Protein AF-0000000083308468 (afdb_homodimer)

pLDDT: mean 94.16, std 6.94, range [50.82, 98.87]

Nearest PDB structures (foldseek):
  2wcu-assembly1_B  TM=9.637E-01  e=8.891E-21  Mus musculus
  4a34-assembly1_B  TM=9.609E-01  e=8.484E-18  Streptococcus pneumoniae TIGR4
  2wcv-assembly1_C-2  TM=9.361E-01  e=3.873E-18  Escherichia coli
  2ob5-assembly1_A-2  TM=9.304E-01  e=8.917E-17  Agrobacterium fabrum str. C58
  3e7n-assembly1_B  TM=7.612E-01  e=3.419E-10  Salmonella enterica subsp. enterica serovar Typhimurium

Structure (mmCIF, N/CA/C/O backbone):
data_AF-0000000083308468-model_v1
#
loop_
_entity.id
_entity.type
_entity.pdbx_description
1 polymer 'L-fucose mutarotase'
#
loop_
_atom_site.group_PDB
_atom_site.id
_atom_site.type_symbol
_atom_site.label_atom_id
_atom_site.label_alt_id
_atom_site.label_comp_id
_atom_site.label_asym_id
_atom_site.label_entity_id
_atom_site.label_seq_id
_atom_site.pdbx_PDB_ins_code
_atom_site.Cartn_x
_atom_site.Cartn_y
_atom_site.Cartn_z
_atom_site.occupancy
_atom_site.B_iso_or_equiv
_atom_site.auth_seq_id
_atom_site.auth_comp_id
_atom_site.auth_asym_id
_atom_site.auth_atom_id
_atom_site.pdbx_PDB_model_num
ATOM 1 N N . MET A 1 1 ? -13.133 -0.786 -2.805 1 66.77 1 MET A N 1
ATOM 2 C CA . MET A 1 1 ? -11.684 -0.875 -2.65 1 66.77 1 MET A CA 1
ATOM 3 C C . MET A 1 1 ? -11.302 -2.062 -1.772 1 66.77 1 MET A C 1
ATOM 5 O O . MET A 1 1 ? -12.032 -2.412 -0.843 1 66.77 1 MET A O 1
ATOM 9 N N . GLY A 1 2 ? -10.181 -2.873 -2.268 1 78.41 2 GLY A N 1
ATOM 10 C CA . GLY A 1 2 ? -9.864 -4.066 -1.5 1 78.41 2 GLY A CA 1
ATOM 11 C C . GLY A 1 2 ? -9.039 -3.776 -0.26 1 78.41 2 GLY A C 1
ATOM 12 O O . GLY A 1 2 ? -8.343 -2.761 -0.195 1 78.41 2 GLY A O 1
ATOM 13 N N . LEU A 1 3 ? -9.265 -4.481 0.793 1 92.16 3 LEU A N 1
ATOM 14 C CA . LEU A 1 3 ? -8.561 -4.37 2.066 1 92.16 3 LEU A CA 1
ATOM 15 C C . LEU A 1 3 ? -7.313 -5.247 2.076 1 92.16 3 LEU A C 1
ATOM 17 O O . LEU A 1 3 ? -7.304 -6.327 1.481 1 92.16 3 LEU A O 1
ATOM 21 N N . LEU A 1 4 ? -6.258 -4.665 2.574 1 97.03 4 LEU A N 1
ATOM 22 C CA . LEU A 1 4 ? -5.012 -5.401 2.762 1 97.03 4 LEU A CA 1
ATOM 23 C C . LEU A 1 4 ? -4.692 -5.558 4.245 1 97.03 4 LEU A C 1
ATOM 25 O O . LEU A 1 4 ? -5.052 -4.702 5.056 1 97.03 4 LEU A O 1
ATOM 29 N N . ARG A 1 5 ? -3.999 -6.63 4.542 1 96.17 5 ARG A N 1
ATOM 30 C CA . ARG A 1 5 ? -3.517 -6.844 5.903 1 96.17 5 ARG A CA 1
ATOM 31 C C . ARG A 1 5 ? -2.514 -5.768 6.304 1 96.17 5 ARG A C 1
ATOM 33 O O . ARG A 1 5 ? -1.583 -5.469 5.553 1 96.17 5 ARG A O 1
ATOM 40 N N . GLY A 1 6 ? -2.804 -5.216 7.489 1 95.47 6 GLY A N 1
ATOM 41 C CA . GLY A 1 6 ? -1.826 -4.297 8.05 1 95.47 6 GLY A CA 1
ATOM 42 C C . GLY A 1 6 ? -1.953 -2.886 7.505 1 95.47 6 GLY A C 1
ATOM 43 O O . GLY A 1 6 ? -1.205 -1.991 7.906 1 95.47 6 GLY A O 1
ATOM 44 N N . ILE A 1 7 ? -2.838 -2.658 6.571 1 96.84 7 ILE A N 1
ATOM 45 C CA . ILE A 1 7 ? -3.052 -1.336 5.992 1 96.84 7 ILE A CA 1
ATOM 46 C C . ILE A 1 7 ? -4.341 -0.733 6.546 1 96.84 7 ILE A C 1
ATOM 48 O O . ILE A 1 7 ? -5.411 -1.338 6.446 1 96.84 7 ILE A O 1
ATOM 52 N N . PRO A 1 8 ? -4.182 0.448 7.138 1 96.78 8 PRO A N 1
ATOM 53 C CA . PRO A 1 8 ? -5.413 1.072 7.628 1 96.78 8 PRO A CA 1
ATOM 54 C C . PRO A 1 8 ? -6.473 1.22 6.539 1 96.78 8 PRO A C 1
ATOM 56 O O . PRO A 1 8 ? -6.151 1.578 5.403 1 96.78 8 PRO A O 1
ATOM 59 N N . LYS A 1 9 ? -7.737 1.061 6.878 1 95.32 9 LYS A N 1
ATOM 60 C CA . LYS A 1 9 ? -8.846 0.994 5.931 1 95.32 9 LYS A CA 1
ATOM 61 C C . LYS A 1 9 ? -9.079 2.344 5.26 1 95.32 9 LYS A C 1
ATOM 63 O O . LYS A 1 9 ? -9.62 2.409 4.154 1 95.32 9 LYS A O 1
ATOM 68 N N . ILE A 1 10 ? -8.659 3.35 5.848 1 97.05 10 ILE A N 1
ATOM 69 C CA . ILE A 1 10 ? -8.965 4.672 5.312 1 97.05 10 ILE A CA 1
ATOM 70 C C . ILE A 1 10 ? -7.94 5.047 4.244 1 97.05 10 ILE A C 1
ATOM 72 O O . ILE A 1 10 ? -8.101 6.05 3.546 1 97.05 10 ILE A O 1
ATOM 76 N N . ILE A 1 11 ? -6.823 4.291 4.169 1 97.85 11 ILE A N 1
ATOM 77 C CA . ILE A 1 11 ? -5.809 4.549 3.152 1 97.85 11 ILE A CA 1
ATOM 78 C C . ILE A 1 11 ? -6.269 3.983 1.811 1 97.85 11 ILE A C 1
ATOM 80 O O . ILE A 1 11 ? -6.315 2.765 1.627 1 97.85 11 ILE A O 1
ATOM 84 N N . SER A 1 12 ? -6.573 4.822 0.867 1 97.67 12 SER A N 1
ATOM 85 C CA . SER A 1 12 ? -6.995 4.401 -0.465 1 97.67 12 SER A CA 1
ATOM 86 C C . SER A 1 12 ? -5.831 3.81 -1.253 1 97.67 12 SER A C 1
ATOM 88 O O . SER A 1 12 ? -4.667 4.043 -0.921 1 97.67 12 SER A O 1
ATOM 90 N N . PRO A 1 13 ? -6.148 3.09 -2.355 1 97.77 13 PRO A N 1
ATOM 91 C CA . PRO A 1 13 ? -5.071 2.591 -3.214 1 97.77 13 PRO A CA 1
ATOM 92 C C . PRO A 1 13 ? -4.179 3.709 -3.75 1 97.77 13 PRO A C 1
ATOM 94 O O . PRO A 1 13 ? -2.957 3.554 -3.807 1 97.77 13 PRO A O 1
ATOM 97 N N . ASP A 1 14 ? -4.744 4.854 -4.114 1 97.84 14 ASP A N 1
ATOM 98 C CA . ASP A 1 14 ? -3.975 5.977 -4.641 1 97.84 14 ASP A CA 1
ATOM 99 C C . ASP A 1 14 ? -3.039 6.548 -3.579 1 97.84 14 ASP A C 1
ATOM 101 O O . ASP A 1 14 ? -1.878 6.85 -3.864 1 97.84 14 ASP A O 1
ATOM 105 N N . LEU A 1 15 ? -3.576 6.706 -2.399 1 98.25 15 LEU A N 1
ATOM 106 C CA . LEU A 1 15 ? -2.726 7.214 -1.328 1 98.25 15 LEU A CA 1
ATOM 107 C C . LEU A 1 15 ? -1.616 6.222 -0.997 1 98.25 15 LEU A C 1
ATOM 109 O O . LEU A 1 15 ? -0.476 6.619 -0.746 1 98.25 15 LEU A O 1
ATOM 113 N N . LEU A 1 16 ? -1.986 5.011 -0.947 1 98.12 16 LEU A N 1
ATOM 114 C CA . LEU A 1 16 ? -0.994 3.974 -0.687 1 98.12 16 LEU A CA 1
ATOM 115 C C . LEU A 1 16 ? 0.113 4.005 -1.735 1 98.12 16 LEU A C 1
ATOM 117 O O . LEU A 1 16 ? 1.294 3.891 -1.401 1 98.12 16 LEU A O 1
ATOM 121 N N . HIS A 1 17 ? -0.245 4.135 -2.988 1 98.15 17 HIS A N 1
ATOM 122 C CA . HIS A 1 17 ? 0.717 4.256 -4.077 1 98.15 17 HIS A CA 1
ATOM 123 C C . HIS A 1 17 ? 1.632 5.459 -3.873 1 98.15 17 HIS A C 1
ATOM 125 O O . HIS A 1 17 ? 2.848 5.356 -4.051 1 98.15 17 HIS A O 1
ATOM 131 N N . VAL A 1 18 ? 1.037 6.568 -3.514 1 98 18 VAL A N 1
ATOM 132 C CA . VAL A 1 18 ? 1.778 7.8 -3.265 1 98 18 VAL A CA 1
ATOM 133 C C . VAL A 1 18 ? 2.789 7.577 -2.142 1 98 18 VAL A C 1
ATOM 135 O O . VAL A 1 18 ? 3.98 7.852 -2.307 1 98 18 VAL A O 1
ATOM 138 N N . LEU A 1 19 ? 2.336 7.048 -1.039 1 98.26 19 LEU A N 1
ATOM 139 C CA . LEU A 1 19 ? 3.204 6.836 0.114 1 98.26 19 LEU A CA 1
ATOM 140 C C . LEU A 1 19 ? 4.374 5.926 -0.246 1 98.26 19 LEU A C 1
ATOM 142 O O . LEU A 1 19 ? 5.507 6.171 0.173 1 98.26 19 LEU A O 1
ATOM 146 N N . ALA A 1 20 ? 4.114 4.9 -1.008 1 97.79 20 ALA A N 1
ATOM 147 C CA . ALA A 1 20 ? 5.137 3.925 -1.376 1 97.79 20 ALA A CA 1
ATOM 148 C C . ALA A 1 20 ? 6.1 4.504 -2.408 1 97.79 20 ALA A C 1
ATOM 150 O O . ALA A 1 20 ? 7.225 4.021 -2.556 1 97.79 20 ALA A O 1
ATOM 151 N N . SER A 1 21 ? 5.648 5.486 -3.159 1 97.8 21 SER A N 1
ATOM 152 C CA . SER A 1 21 ? 6.464 6.098 -4.203 1 97.8 21 SER A CA 1
ATOM 153 C C . SER A 1 21 ? 7.379 7.175 -3.629 1 97.8 21 SER A C 1
ATOM 155 O O . SER A 1 21 ? 8.402 7.511 -4.228 1 97.8 21 SER A O 1
ATOM 157 N N . MET A 1 22 ? 6.98 7.718 -2.532 1 97.42 22 MET A N 1
ATOM 158 C CA . MET A 1 22 ? 7.757 8.771 -1.884 1 97.42 22 MET A CA 1
ATOM 159 C C . MET A 1 22 ? 9.1 8.235 -1.4 1 97.42 22 MET A C 1
ATOM 161 O O . MET A 1 22 ? 9.176 7.127 -0.867 1 97.42 22 MET A O 1
ATOM 165 N N . GLY A 1 23 ? 10.132 9.03 -1.605 1 96.52 23 GLY A N 1
ATOM 166 C CA . GLY A 1 23 ? 11.446 8.716 -1.066 1 96.52 23 GLY A CA 1
ATOM 167 C C . GLY A 1 23 ? 11.805 9.548 0.151 1 96.52 23 GLY A C 1
ATOM 168 O O . GLY A 1 23 ? 11.042 10.427 0.556 1 96.52 23 GLY A O 1
ATOM 169 N N . HIS A 1 24 ? 12.951 9.241 0.676 1 96.31 24 HIS A N 1
ATOM 170 C CA . HIS A 1 24 ? 13.461 10.009 1.806 1 96.31 24 HIS A CA 1
ATOM 171 C C . HIS A 1 24 ? 13.527 11.496 1.477 1 96.31 24 HIS A C 1
ATOM 173 O O . HIS A 1 24 ? 14.095 11.886 0.455 1 96.31 24 HIS A O 1
ATOM 179 N N . GLY A 1 25 ? 12.866 12.318 2.297 1 96.41 25 GLY A N 1
ATOM 180 C CA . GLY A 1 25 ? 12.922 13.762 2.133 1 96.41 25 GLY A CA 1
ATOM 181 C C . GLY A 1 25 ? 11.71 14.328 1.418 1 96.41 25 GLY A C 1
ATOM 182 O O . GLY A 1 25 ? 11.46 15.534 1.468 1 96.41 25 GLY A O 1
ATOM 183 N N . ASP A 1 26 ? 10.993 13.455 0.698 1 96.88 26 ASP A N 1
ATOM 184 C CA . ASP A 1 26 ? 9.746 13.915 0.093 1 96.88 26 ASP A CA 1
ATOM 185 C C . ASP A 1 26 ? 8.742 14.342 1.16 1 96.88 26 ASP A C 1
ATOM 187 O O . ASP A 1 26 ? 8.784 13.852 2.291 1 96.88 26 ASP A O 1
ATOM 191 N N . GLU A 1 27 ? 7.832 15.246 0.729 1 97.54 27 GLU A N 1
ATOM 192 C CA . GLU A 1 27 ? 6.849 15.751 1.683 1 97.54 27 GLU A CA 1
ATOM 193 C C . GLU A 1 27 ? 5.426 15.469 1.211 1 97.54 27 GLU A C 1
ATOM 195 O O . GLU A 1 27 ? 5.167 15.402 0.007 1 97.54 27 GLU A O 1
ATOM 200 N N . ILE A 1 28 ? 4.517 15.317 2.175 1 98.55 28 ILE A N 1
ATOM 201 C CA . ILE A 1 28 ? 3.09 15.153 1.924 1 98.55 28 ILE A CA 1
ATOM 202 C C . ILE A 1 28 ? 2.297 16.114 2.807 1 98.55 28 ILE A C 1
ATOM 204 O O . ILE A 1 28 ? 2.628 16.307 3.979 1 98.55 28 ILE A O 1
ATOM 208 N N . VAL A 1 29 ? 1.271 16.732 2.21 1 98.62 29 VAL A N 1
ATOM 209 C CA . VAL A 1 29 ? 0.406 17.666 2.924 1 98.62 29 VAL A CA 1
ATOM 210 C C . VAL A 1 29 ? -0.92 16.989 3.261 1 98.62 29 VAL A C 1
ATOM 212 O O . VAL A 1 29 ? -1.551 16.38 2.394 1 98.62 29 VAL A O 1
ATOM 215 N N . LEU A 1 30 ? -1.319 16.972 4.51 1 98.8 30 LEU A N 1
ATOM 216 C CA . LEU A 1 30 ? -2.705 16.716 4.886 1 98.8 30 LEU A CA 1
ATOM 217 C C . LEU A 1 30 ? -3.471 18.023 5.06 1 98.8 30 LEU A C 1
ATOM 219 O O . LEU A 1 30 ? -3.171 18.807 5.963 1 98.8 30 LEU A O 1
ATOM 223 N N . ALA A 1 31 ? -4.408 18.2 4.175 1 98.33 31 ALA A N 1
ATOM 224 C CA . ALA A 1 31 ? -5.045 19.509 4.055 1 98.33 31 ALA A CA 1
ATOM 225 C C . ALA A 1 31 ? -6.497 19.457 4.519 1 98.33 31 ALA A C 1
ATOM 227 O O . ALA A 1 31 ? -7.199 18.472 4.274 1 98.33 31 ALA A O 1
ATOM 228 N N . ASP A 1 32 ? -6.875 20.494 5.134 1 97.43 32 ASP A N 1
ATOM 229 C CA . ASP A 1 32 ? -8.267 20.587 5.564 1 97.43 32 ASP A CA 1
ATOM 230 C C . ASP A 1 32 ? -9.185 20.914 4.388 1 97.43 32 ASP A C 1
ATOM 232 O O . ASP A 1 32 ? -8.719 21.082 3.259 1 97.43 32 ASP A O 1
ATOM 236 N N . ALA A 1 33 ? -10.441 21.011 4.651 1 97.18 33 ALA A N 1
ATOM 237 C CA . ALA A 1 33 ? -11.454 21.134 3.607 1 97.18 33 ALA A CA 1
ATOM 238 C C . ALA A 1 33 ? -11.386 22.503 2.935 1 97.18 33 ALA A C 1
ATOM 240 O O . ALA A 1 33 ? -11.885 22.68 1.821 1 97.18 33 ALA A O 1
ATOM 241 N N . ASN A 1 34 ? -10.825 23.484 3.587 1 95.46 34 ASN A N 1
ATOM 242 C CA . ASN A 1 34 ? -10.798 24.842 3.055 1 95.46 34 ASN A CA 1
ATOM 243 C C . ASN A 1 34 ? -9.515 25.114 2.276 1 95.46 34 ASN A C 1
ATOM 245 O O . ASN A 1 34 ? -9.399 26.137 1.598 1 95.46 34 ASN A O 1
ATOM 249 N N . PHE A 1 35 ? -8.542 24.285 2.418 1 95.84 35 PHE A N 1
ATOM 250 C CA . PHE A 1 35 ? -7.274 24.442 1.716 1 95.84 35 PHE A CA 1
ATOM 251 C C . PHE A 1 35 ? -7.474 24.337 0.208 1 95.84 35 PHE A C 1
ATOM 253 O O . PHE A 1 35 ? -8.228 23.485 -0.266 1 95.84 35 PHE A O 1
ATOM 260 N N . PRO A 1 36 ? -6.812 25.218 -0.584 1 94.65 36 PRO A N 1
ATOM 261 C CA . PRO A 1 36 ? -6.942 25.121 -2.04 1 94.65 36 PRO A CA 1
ATOM 262 C C . PRO A 1 36 ? -6.137 23.964 -2.628 1 94.65 36 PRO A C 1
ATOM 264 O O . PRO A 1 36 ? -5.24 24.184 -3.446 1 94.65 36 PRO A O 1
ATOM 267 N N . SER A 1 37 ? -6.52 22.772 -2.322 1 94.77 37 SER A N 1
ATOM 268 C CA . SER A 1 37 ? -5.762 21.568 -2.644 1 94.77 37 SER A CA 1
ATOM 269 C C . SER A 1 37 ? -5.692 21.345 -4.151 1 94.77 37 SER A C 1
ATOM 271 O O . SER A 1 37 ? -4.638 20.991 -4.683 1 94.77 37 SER A O 1
ATOM 273 N N . VAL A 1 38 ? -6.723 21.535 -4.862 1 92 38 VAL A N 1
ATOM 274 C CA . VAL A 1 38 ? -6.763 21.252 -6.293 1 92 38 VAL A CA 1
ATOM 275 C C . VAL A 1 38 ? -5.869 22.239 -7.041 1 92 38 VAL A C 1
ATOM 277 O O . VAL A 1 38 ? -5.037 21.837 -7.857 1 92 38 VAL A O 1
ATOM 280 N N . SER A 1 39 ? -6.051 23.448 -6.698 1 89.93 39 SER A N 1
ATOM 281 C CA . SER A 1 39 ? -5.261 24.455 -7.399 1 89.93 39 SER A CA 1
ATOM 282 C C . SER A 1 39 ? -3.793 24.389 -6.99 1 89.93 39 SER A C 1
ATOM 284 O O . SER A 1 39 ? -2.907 24.71 -7.785 1 89.93 39 SER A O 1
ATOM 286 N N . SER A 1 40 ? -3.551 23.966 -5.801 1 89.42 40 SER A N 1
ATOM 287 C CA . SER A 1 40 ? -2.183 23.867 -5.304 1 89.42 40 SER A CA 1
ATOM 288 C C . SER A 1 40 ? -1.48 22.633 -5.86 1 89.42 40 SER A C 1
ATOM 290 O O . SER A 1 40 ? -0.25 22.576 -5.895 1 89.42 40 SER A O 1
ATOM 292 N N . SER A 1 41 ? -2.288 21.531 -6.19 1 83.49 41 SER A N 1
ATOM 293 C CA . SER A 1 41 ? -1.727 20.299 -6.734 1 83.49 41 SER A CA 1
ATOM 294 C C . SER A 1 41 ? -1.491 20.415 -8.236 1 83.49 41 SER A C 1
ATOM 296 O O . SER A 1 41 ? -1.176 19.424 -8.899 1 83.49 41 SER A O 1
ATOM 298 N N . SER A 1 42 ? -1.375 21.487 -8.895 1 69.43 42 SER A N 1
ATOM 299 C CA . SER A 1 42 ? -1.38 21.69 -10.34 1 69.43 42 SER A CA 1
ATOM 300 C C . SER A 1 42 ? -0.018 21.372 -10.948 1 69.43 42 SER A C 1
ATOM 302 O O . SER A 1 42 ? 0.069 20.95 -12.103 1 69.43 42 SER A O 1
ATOM 304 N N . LYS A 1 43 ? 1.05 21.648 -10.325 1 67.25 43 LYS A N 1
ATOM 305 C CA . LYS A 1 43 ? 2.281 21.528 -11.101 1 67.25 43 LYS A CA 1
ATOM 306 C C . LYS A 1 43 ? 3.081 20.3 -10.677 1 67.25 43 LYS A C 1
ATOM 308 O O . LYS A 1 43 ? 3.398 19.443 -11.504 1 67.25 43 LYS A O 1
ATOM 313 N N . LYS A 1 44 ? 3.269 20.018 -9.488 1 79.55 44 LYS A N 1
ATOM 314 C CA . LYS A 1 44 ? 4.24 19.021 -9.048 1 79.55 44 LYS A CA 1
ATOM 315 C C . LYS A 1 44 ? 3.604 18.02 -8.088 1 79.55 44 LYS A C 1
ATOM 317 O O . LYS A 1 44 ? 3.744 16.808 -8.264 1 79.55 44 LYS A O 1
ATOM 322 N N . ALA A 1 45 ? 2.687 18.555 -7.404 1 90.68 45 ALA A N 1
ATOM 323 C CA . ALA A 1 45 ? 2.127 17.716 -6.347 1 90.68 45 ALA A CA 1
ATOM 324 C C . ALA A 1 45 ? 0.932 16.916 -6.857 1 90.68 45 ALA A C 1
ATOM 326 O O . ALA A 1 45 ? 0.101 17.437 -7.605 1 90.68 45 ALA A O 1
ATOM 327 N N . LYS A 1 46 ? 0.865 15.707 -6.468 1 94.47 46 LYS A N 1
ATOM 328 C CA . LYS A 1 46 ? -0.3 14.877 -6.762 1 94.47 46 LYS A CA 1
ATOM 329 C C . LYS A 1 46 ? -1.463 15.214 -5.833 1 94.47 46 LYS A C 1
ATOM 331 O O . LYS A 1 46 ? -1.259 15.496 -4.651 1 94.47 46 LYS A O 1
ATOM 336 N N . PHE A 1 47 ? -2.615 15.14 -6.407 1 96.81 47 PHE A N 1
ATOM 337 C CA . PHE A 1 47 ? -3.816 15.379 -5.615 1 96.81 47 PHE A CA 1
ATOM 338 C C . PHE A 1 47 ? -4.463 14.063 -5.201 1 96.81 47 PHE A C 1
ATOM 340 O O . PHE A 1 47 ? -4.67 13.178 -6.034 1 96.81 47 PHE A O 1
ATOM 347 N N . ILE A 1 48 ? -4.724 13.873 -3.95 1 97.82 48 ILE A N 1
ATOM 348 C CA . ILE A 1 48 ? -5.436 12.724 -3.4 1 97.82 48 ILE A CA 1
ATOM 349 C C . ILE A 1 48 ? -6.705 13.194 -2.693 1 97.82 48 ILE A C 1
ATOM 351 O O . ILE A 1 48 ? -6.65 14.059 -1.815 1 97.82 48 ILE A O 1
ATOM 355 N N . ASP A 1 49 ? -7.836 12.639 -3.063 1 97.47 49 ASP A N 1
ATOM 356 C CA . ASP A 1 49 ? -9.105 12.973 -2.423 1 97.47 49 ASP A CA 1
ATOM 357 C C . ASP A 1 49 ? -9.37 12.067 -1.223 1 97.47 49 ASP A C 1
ATOM 359 O O . ASP A 1 49 ? -9.513 10.852 -1.375 1 97.47 49 ASP A O 1
ATOM 363 N N . ALA A 1 50 ? -9.438 12.6 -0.014 1 98.17 50 ALA A N 1
ATOM 364 C CA . ALA A 1 50 ? -9.788 11.929 1.236 1 98.17 50 ALA A CA 1
ATOM 365 C C . ALA A 1 50 ? -10.832 12.726 2.012 1 98.17 50 ALA A C 1
ATOM 367 O O . ALA A 1 50 ? -10.77 12.81 3.241 1 98.17 50 ALA A O 1
ATOM 368 N N . SER A 1 51 ? -11.768 13.348 1.361 1 97.36 51 SER A N 1
ATOM 369 C CA . SER A 1 51 ? -12.736 14.292 1.911 1 97.36 51 SER A CA 1
ATOM 370 C C . SER A 1 51 ? -13.603 13.634 2.979 1 97.36 51 SER A C 1
ATOM 372 O O . SER A 1 51 ? -14.224 14.323 3.792 1 97.36 51 SER A O 1
ATOM 374 N N . GLY A 1 52 ? -13.624 12.37 3.077 1 95.85 52 GLY A N 1
ATOM 375 C CA . GLY A 1 52 ? -14.472 11.675 4.033 1 95.85 52 GLY A CA 1
ATOM 376 C C . GLY A 1 52 ? -13.813 11.485 5.387 1 95.85 52 GLY A C 1
ATOM 377 O O . GLY A 1 52 ? -14.425 10.943 6.31 1 95.85 52 GLY A O 1
ATOM 378 N N . HIS A 1 53 ? -12.65 11.993 5.548 1 98.18 53 HIS A N 1
ATOM 379 C CA . HIS A 1 53 ? -11.892 11.734 6.767 1 98.18 53 HIS A CA 1
ATOM 380 C C . HIS A 1 53 ? -11.357 13.029 7.369 1 98.18 53 HIS A C 1
ATOM 382 O O . HIS A 1 53 ? -11.258 14.045 6.677 1 98.18 53 HIS A O 1
ATOM 388 N N . SER A 1 54 ? -10.996 12.98 8.633 1 98.45 54 SER A N 1
ATOM 389 C CA . SER A 1 54 ? -10.364 14.114 9.3 1 98.45 54 SER A CA 1
ATOM 390 C C . SER A 1 54 ? -8.844 14.025 9.219 1 98.45 54 SER A C 1
ATOM 392 O O . SER A 1 54 ? -8.294 12.969 8.9 1 98.45 54 SER A O 1
ATOM 394 N N . ILE A 1 55 ? -8.199 15.127 9.506 1 98.63 55 ILE A N 1
ATOM 395 C CA . ILE A 1 55 ? -6.743 15.143 9.415 1 98.63 55 ILE A CA 1
ATOM 396 C C . ILE A 1 55 ? -6.147 14.285 10.529 1 98.63 55 ILE A C 1
ATOM 398 O O . ILE A 1 55 ? -5.217 13.511 10.293 1 98.63 55 ILE A O 1
ATOM 402 N N . PRO A 1 56 ? -6.693 14.289 11.793 1 98.71 56 PRO A N 1
ATOM 403 C CA . PRO A 1 56 ? -6.12 13.395 12.803 1 98.71 56 PRO A CA 1
ATOM 404 C C . PRO A 1 56 ? -6.204 11.924 12.404 1 98.71 56 PRO A C 1
ATOM 406 O O . PRO A 1 56 ? -5.24 11.175 12.585 1 98.71 56 PRO A O 1
ATOM 409 N N . GLU A 1 57 ? -7.339 11.498 11.848 1 98.49 57 GLU A N 1
ATOM 410 C CA . GLU A 1 57 ? -7.486 10.118 11.392 1 98.49 57 GLU A CA 1
ATOM 411 C C . GLU A 1 57 ? -6.47 9.786 10.303 1 98.49 57 GLU A C 1
ATOM 413 O O . GLU A 1 57 ? -5.842 8.726 10.335 1 98.49 57 GLU A O 1
ATOM 418 N N . MET A 1 58 ? -6.333 10.681 9.39 1 98.75 58 MET A N 1
ATOM 419 C CA . MET A 1 58 ? -5.404 10.482 8.281 1 98.75 58 MET A CA 1
ATOM 420 C C . MET A 1 58 ? -3.962 10.463 8.775 1 98.75 58 MET A C 1
ATOM 422 O O . MET A 1 58 ? -3.16 9.641 8.329 1 98.75 58 MET A O 1
ATOM 426 N N . LEU A 1 59 ? -3.653 11.423 9.65 1 98.86 59 LEU A N 1
ATOM 427 C CA . LEU A 1 59 ? -2.312 11.507 10.218 1 98.86 59 LEU A CA 1
ATOM 428 C C . LEU A 1 59 ? -1.925 10.195 10.893 1 98.86 59 LEU A C 1
ATOM 430 O O . LEU A 1 59 ? -0.838 9.665 10.653 1 98.86 59 LEU A O 1
ATOM 434 N N . GLU A 1 60 ? -2.81 9.683 11.667 1 98.7 60 GLU A N 1
ATOM 435 C CA . GLU A 1 60 ? -2.561 8.422 12.359 1 98.7 60 GLU A CA 1
ATOM 436 C C . GLU A 1 60 ? -2.339 7.283 11.368 1 98.7 60 GLU A C 1
ATOM 438 O O . GLU A 1 60 ? -1.393 6.505 11.509 1 98.7 60 GLU A O 1
ATOM 443 N N . ALA A 1 61 ? -3.177 7.198 10.409 1 98.67 61 ALA A N 1
ATOM 444 C CA . ALA A 1 61 ? -3.102 6.131 9.414 1 98.67 61 ALA A CA 1
ATOM 445 C C . ALA A 1 61 ? -1.809 6.223 8.609 1 98.67 61 ALA A C 1
ATOM 447 O O . ALA A 1 61 ? -1.144 5.211 8.374 1 98.67 61 ALA A O 1
ATOM 448 N N . VAL A 1 62 ? -1.485 7.416 8.196 1 98.79 62 VAL A N 1
ATOM 449 C CA . VAL A 1 62 ? -0.292 7.631 7.384 1 98.79 62 VAL A CA 1
ATOM 450 C C . VAL A 1 62 ? 0.955 7.276 8.191 1 98.79 62 VAL A C 1
ATOM 452 O O . VAL A 1 62 ? 1.854 6.598 7.689 1 98.79 62 VAL A O 1
ATOM 455 N N . LEU A 1 63 ? 0.993 7.669 9.42 1 98.44 63 LEU A N 1
ATOM 456 C CA . LEU A 1 63 ? 2.199 7.484 10.22 1 98.44 63 LEU A CA 1
ATOM 457 C C . LEU A 1 63 ? 2.351 6.027 10.644 1 98.44 63 LEU A C 1
ATOM 459 O O . LEU A 1 63 ? 3.432 5.609 11.067 1 98.44 63 LEU A O 1
ATOM 463 N N . LYS A 1 64 ? 1.304 5.256 10.569 1 97.95 64 LYS A N 1
ATOM 464 C CA . LYS A 1 64 ? 1.432 3.815 10.767 1 97.95 64 LYS A CA 1
ATOM 465 C C . LYS A 1 64 ? 2.315 3.188 9.692 1 97.95 64 LYS A C 1
ATOM 467 O O . LYS A 1 64 ? 3.001 2.196 9.945 1 97.95 64 LYS A O 1
ATOM 472 N N . LEU A 1 65 ? 2.38 3.81 8.52 1 98.02 65 LEU A N 1
ATOM 473 C CA . LEU A 1 65 ? 3.068 3.226 7.373 1 98.02 65 LEU A CA 1
ATOM 474 C C . LEU A 1 65 ? 4.359 3.979 7.072 1 98.02 65 LEU A C 1
ATOM 476 O O . LEU A 1 65 ? 5.345 3.38 6.638 1 98.02 65 LEU A O 1
ATOM 480 N N . MET A 1 66 ? 4.355 5.248 7.283 1 97.73 66 MET A N 1
ATOM 481 C CA . MET A 1 66 ? 5.433 6.115 6.816 1 97.73 66 MET A CA 1
ATOM 482 C C . MET A 1 66 ? 6.227 6.677 7.99 1 97.73 66 MET A C 1
ATOM 484 O O . MET A 1 66 ? 5.678 7.394 8.829 1 97.73 66 MET A O 1
ATOM 488 N N . PRO A 1 67 ? 7.478 6.421 8.039 1 96.22 67 PRO A N 1
ATOM 489 C CA . PRO A 1 67 ? 8.28 7.071 9.079 1 96.22 67 PRO A CA 1
ATOM 490 C C . PRO A 1 67 ? 8.503 8.557 8.809 1 96.22 67 PRO A C 1
ATOM 492 O O . PRO A 1 67 ? 8.541 8.979 7.651 1 96.22 67 PRO A O 1
ATOM 495 N N . LEU A 1 68 ? 8.718 9.301 9.842 1 96.78 68 LEU A N 1
ATOM 496 C CA . LEU A 1 68 ? 9.099 10.704 9.713 1 96.78 68 LEU A CA 1
ATOM 497 C C . LEU A 1 68 ? 10.616 10.853 9.659 1 96.78 68 LEU A C 1
ATOM 499 O O . LEU A 1 68 ? 11.345 10.022 10.207 1 96.78 68 LEU A O 1
ATOM 503 N N . ASP A 1 69 ? 11.068 11.863 9.033 1 95.7 69 ASP A N 1
ATOM 504 C CA . ASP A 1 69 ? 12.497 12.151 8.955 1 95.7 69 ASP A CA 1
ATOM 505 C C . ASP A 1 69 ? 13.013 12.727 10.271 1 95.7 69 ASP A C 1
ATOM 507 O O . ASP A 1 69 ? 12.946 13.938 10.494 1 95.7 69 ASP A O 1
ATOM 511 N N . THR A 1 70 ? 13.609 11.957 11.05 1 89.28 70 THR A N 1
ATOM 512 C CA . THR A 1 70 ? 14.057 12.4 12.365 1 89.28 70 THR A CA 1
ATOM 513 C C . THR A 1 70 ? 15.452 13.013 12.283 1 89.28 70 THR A C 1
ATOM 515 O O . THR A 1 70 ? 16.021 13.413 13.301 1 89.28 70 THR A O 1
ATOM 518 N N . TYR A 1 71 ? 16.018 13.155 11.13 1 89.99 71 TYR A N 1
ATOM 519 C CA . TYR A 1 71 ? 17.364 13.691 10.961 1 89.99 71 TYR A CA 1
ATOM 520 C C . TYR A 1 71 ? 17.32 15.175 10.615 1 89.99 71 TYR A C 1
ATOM 522 O O . TYR A 1 71 ? 18.363 15.806 10.426 1 89.99 71 TYR A O 1
ATOM 530 N N . VAL A 1 72 ? 16.129 15.659 10.509 1 91.22 72 VAL A N 1
ATOM 531 C CA . VAL A 1 72 ? 16.004 17.071 10.161 1 91.22 72 VAL A CA 1
ATOM 532 C C . VAL A 1 72 ? 15.309 17.823 11.294 1 91.22 72 VAL A C 1
ATOM 534 O O . VAL A 1 72 ? 14.618 17.218 12.117 1 91.22 72 VAL A O 1
ATOM 537 N N . PHE A 1 73 ? 15.362 19.089 11.333 1 86.15 73 PHE A N 1
ATOM 538 C CA . PHE A 1 73 ? 14.834 19.934 12.397 1 86.15 73 PHE A CA 1
ATOM 539 C C . PHE A 1 73 ? 13.321 20.073 12.277 1 86.15 73 PHE A C 1
ATOM 541 O O . PHE A 1 73 ? 12.622 20.193 13.286 1 86.15 73 PHE A O 1
ATOM 548 N N . ASN A 1 74 ? 12.777 19.949 11.057 1 89.08 74 ASN A N 1
ATOM 549 C CA . ASN A 1 74 ? 11.359 20.231 10.862 1 89.08 74 ASN A CA 1
ATOM 550 C C . ASN A 1 74 ? 10.674 19.131 10.055 1 89.08 74 ASN A C 1
ATOM 552 O O . ASN A 1 74 ? 10.161 19.384 8.964 1 89.08 74 ASN A O 1
ATOM 556 N N . PRO A 1 75 ? 10.625 17.943 10.69 1 95.61 75 PRO A N 1
ATOM 557 C CA . PRO A 1 75 ? 9.96 16.875 9.94 1 95.61 75 PRO A CA 1
ATOM 558 C C . PRO A 1 75 ? 8.451 17.082 9.829 1 95.61 75 PRO A C 1
ATOM 560 O O . PRO A 1 75 ? 7.791 16.419 9.025 1 95.61 75 PRO A O 1
ATOM 563 N N . VAL A 1 76 ? 7.939 17.998 10.69 1 98.26 76 VAL A N 1
ATOM 564 C CA . VAL A 1 76 ? 6.521 18.341 10.721 1 98.26 76 VAL A CA 1
ATOM 565 C C . VAL A 1 76 ? 6.356 19.859 10.73 1 98.26 76 VAL A C 1
ATOM 567 O O . VAL A 1 76 ? 6.985 20.553 11.532 1 98.26 76 VAL A O 1
ATOM 570 N N . ALA A 1 77 ? 5.526 20.328 9.848 1 98.14 77 ALA A N 1
ATOM 571 C CA . ALA A 1 77 ? 5.308 21.77 9.77 1 98.14 77 ALA A CA 1
ATOM 572 C C . ALA A 1 77 ? 3.818 22.1 9.763 1 98.14 77 ALA A C 1
ATOM 574 O O . ALA A 1 77 ? 3.014 21.359 9.193 1 98.14 77 ALA A O 1
ATOM 575 N N . LEU A 1 78 ? 3.51 23.194 10.373 1 98.08 78 LEU A N 1
ATOM 576 C CA . LEU A 1 78 ? 2.151 23.719 10.453 1 98.08 78 LEU A CA 1
ATOM 577 C C . LEU A 1 78 ? 2.095 25.159 9.952 1 98.08 78 LEU A C 1
ATOM 579 O O . LEU A 1 78 ? 3.117 25.849 9.917 1 98.08 78 LEU A O 1
ATOM 583 N N . MET A 1 79 ? 0.878 25.531 9.56 1 96.23 79 MET A N 1
ATOM 584 C CA . MET A 1 79 ? 0.637 26.95 9.312 1 96.23 79 MET A CA 1
ATOM 585 C C . MET A 1 79 ? 0.364 27.691 10.616 1 96.23 79 MET A C 1
ATOM 587 O O . MET A 1 79 ? -0.575 27.357 11.341 1 96.23 79 MET A O 1
ATOM 591 N N . ASP A 1 80 ? 1.096 28.68 10.825 1 95.63 80 ASP A N 1
ATOM 592 C CA . ASP A 1 80 ? 0.985 29.419 12.079 1 95.63 80 ASP A CA 1
ATOM 593 C C . ASP A 1 80 ? -0.293 30.255 12.112 1 95.63 80 ASP A C 1
ATOM 595 O O . ASP A 1 80 ? -0.856 30.579 11.064 1 95.63 80 ASP A O 1
ATOM 599 N N . MET A 1 81 ? -0.675 30.593 13.322 1 93.55 81 MET A N 1
ATOM 600 C CA . MET A 1 81 ? -1.83 31.468 13.506 1 93.55 81 MET A CA 1
ATOM 601 C C . MET A 1 81 ? -1.525 32.88 13.017 1 93.55 81 MET A C 1
ATOM 603 O O . MET A 1 81 ? -0.391 33.35 13.129 1 93.55 81 MET A O 1
ATOM 607 N N . VAL A 1 82 ? -2.486 33.521 12.558 1 90.65 82 VAL A N 1
ATOM 608 C CA . VAL A 1 82 ? -2.317 34.933 12.233 1 90.65 82 VAL A CA 1
A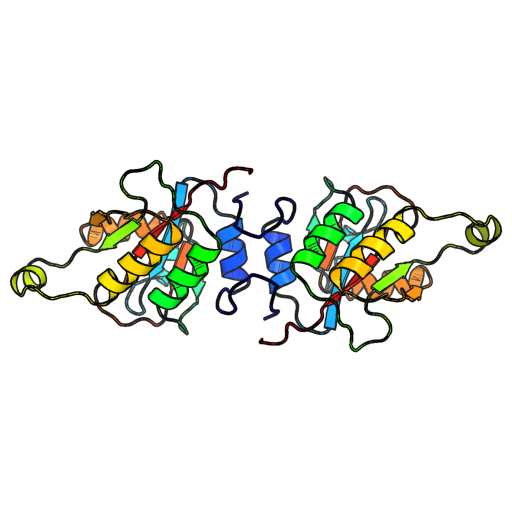TOM 609 C C . VAL A 1 82 ? -2.227 35.752 13.519 1 90.65 82 VAL A C 1
ATOM 611 O O . VAL A 1 82 ? -2.671 35.305 14.579 1 90.65 82 VAL A O 1
ATOM 614 N N . ASN A 1 83 ? -1.709 36.927 13.415 1 89.7 83 ASN A N 1
ATOM 615 C CA . ASN A 1 83 ? -1.419 37.759 14.578 1 89.7 83 ASN A CA 1
ATOM 616 C C . ASN A 1 83 ? -2.676 38.033 15.399 1 89.7 83 ASN A C 1
ATOM 618 O O . ASN A 1 83 ? -2.633 38.022 16.63 1 89.7 83 ASN A O 1
ATOM 622 N N . SER A 1 84 ? -3.741 38.247 14.808 1 89.2 84 SER A N 1
ATOM 623 C CA . SER A 1 84 ? -4.99 38.549 15.501 1 89.2 84 SER A CA 1
ATOM 624 C C . SER A 1 84 ? -5.444 37.372 16.359 1 89.2 84 SER A C 1
ATOM 626 O O . SER A 1 84 ? -5.982 37.565 17.451 1 89.2 84 SER A O 1
ATOM 628 N N . ASP A 1 85 ? -5.215 36.144 15.875 1 89.36 85 ASP A N 1
ATOM 629 C CA . ASP A 1 85 ? -5.63 34.951 16.606 1 89.36 85 ASP A CA 1
ATOM 630 C C . ASP A 1 85 ? -4.639 34.615 17.718 1 89.36 85 ASP A C 1
ATOM 632 O O . ASP A 1 85 ? -5.022 34.071 18.755 1 89.36 85 ASP A O 1
ATOM 636 N N . LYS A 1 86 ? -3.409 34.883 17.498 1 88.65 86 LYS A N 1
ATOM 637 C CA . LYS A 1 86 ? -2.41 34.7 18.547 1 88.65 86 LYS A CA 1
ATOM 638 C C . LYS A 1 86 ? -2.728 35.562 19.765 1 88.65 86 LYS A C 1
ATOM 640 O O . LYS A 1 86 ? -2.583 35.114 20.904 1 88.65 86 LYS A O 1
ATOM 645 N N . LYS A 1 87 ? -3.169 36.797 19.501 1 90.37 87 LYS A N 1
ATOM 646 C CA . LYS A 1 87 ? -3.459 37.753 20.566 1 90.37 87 LYS A CA 1
ATOM 647 C C . LYS A 1 87 ? -4.619 37.273 21.434 1 90.37 87 LYS A C 1
ATOM 649 O O . LYS A 1 87 ? -4.684 37.592 22.623 1 90.37 87 LYS A O 1
ATOM 654 N N . LYS A 1 88 ? -5.452 36.49 20.924 1 90.7 88 LYS A N 1
ATOM 655 C CA . LYS A 1 88 ? -6.605 35.961 21.648 1 90.7 88 LYS A CA 1
ATOM 656 C C . LYS A 1 88 ? -6.234 34.705 22.431 1 90.7 88 LYS A C 1
ATOM 658 O O . LYS A 1 88 ? -7.063 34.151 23.155 1 90.7 88 LYS A O 1
ATOM 663 N N . ASP A 1 89 ? -5.049 34.203 22.34 1 86.43 89 ASP A N 1
ATOM 664 C CA . ASP A 1 89 ? -4.56 32.984 22.976 1 86.43 89 ASP A CA 1
ATOM 665 C C . ASP A 1 89 ? -5.422 31.782 22.596 1 86.43 89 ASP A C 1
ATOM 667 O O . ASP A 1 89 ? -5.817 30.996 23.46 1 86.43 89 ASP A O 1
ATOM 671 N N . MET A 1 90 ? -5.846 31.81 21.393 1 85.12 90 MET A N 1
ATOM 672 C CA . MET A 1 90 ? -6.691 30.735 20.881 1 85.12 90 MET A CA 1
ATOM 673 C C . MET A 1 90 ? -5.958 29.398 20.927 1 85.12 90 MET A C 1
ATOM 675 O O . MET A 1 90 ? -4.781 29.318 20.569 1 85.12 90 MET A O 1
ATOM 679 N N . LYS A 1 91 ? -6.54 28.431 21.5 1 87.2 91 LYS A N 1
ATOM 680 C CA . LYS A 1 91 ? -6.003 27.073 21.485 1 87.2 91 LYS A CA 1
ATOM 681 C C . LYS A 1 91 ? -6.516 26.292 20.279 1 87.2 91 LYS A C 1
ATOM 683 O O . LYS A 1 91 ? -7.716 26.289 19.998 1 87.2 91 LYS A O 1
ATOM 688 N N . ILE A 1 92 ? -5.535 25.689 19.615 1 91.31 92 ILE A N 1
ATOM 689 C CA . ILE A 1 92 ? -5.892 24.878 18.456 1 91.31 92 ILE A CA 1
ATOM 690 C C . ILE A 1 92 ? -5.956 23.406 18.856 1 91.31 92 ILE A C 1
ATOM 692 O O . ILE A 1 92 ? -4.922 22.757 19.03 1 91.31 92 ILE A O 1
ATOM 696 N N . LYS A 1 93 ? -7.043 22.877 18.988 1 91.3 93 LYS A N 1
ATOM 697 C CA . LYS A 1 93 ? -7.281 21.514 19.456 1 91.3 93 LYS A CA 1
ATOM 698 C C . LYS A 1 93 ? -6.56 20.497 18.576 1 91.3 93 LYS A C 1
ATOM 700 O O . LYS A 1 93 ? -5.933 19.564 19.082 1 91.3 93 LYS A O 1
ATOM 705 N N . ASN A 1 94 ? -6.576 20.658 17.342 1 94.77 94 ASN A N 1
ATOM 706 C CA . ASN A 1 94 ? -5.959 19.702 16.429 1 94.77 94 ASN A CA 1
ATOM 707 C C . ASN A 1 94 ? -4.45 19.618 16.641 1 94.77 94 ASN A C 1
ATOM 709 O O . ASN A 1 94 ? -3.855 18.551 16.478 1 94.77 94 ASN A O 1
ATOM 713 N N . TRP A 1 95 ? -3.859 20.717 17.007 1 96.5 95 TRP A N 1
ATOM 714 C CA . TRP A 1 95 ? -2.412 20.684 17.19 1 96.5 95 TRP A CA 1
ATOM 715 C C . TRP A 1 95 ? -2.031 19.783 18.36 1 96.5 95 TRP A C 1
ATOM 717 O O . TRP A 1 95 ? -1.026 19.07 18.301 1 96.5 95 TRP A O 1
ATOM 727 N N . GLU A 1 96 ? -2.767 19.831 19.39 1 95.51 96 GLU A N 1
ATOM 728 C CA . GLU A 1 96 ? -2.523 18.94 20.52 1 95.51 96 GLU A CA 1
ATOM 729 C C . GLU A 1 96 ? -2.699 17.478 20.117 1 95.51 96 GLU A C 1
ATOM 731 O O . GLU A 1 96 ? -1.896 16.624 20.499 1 95.51 96 GLU A O 1
ATOM 736 N N . VAL A 1 97 ? -3.747 17.26 19.398 1 97.98 97 VAL A N 1
ATOM 737 C CA . VAL A 1 97 ? -4.022 15.907 18.926 1 97.98 97 VAL A CA 1
ATOM 738 C C . VAL A 1 97 ? -2.897 15.441 18.005 1 97.98 97 VAL A C 1
ATOM 740 O O . VAL A 1 97 ? -2.41 14.315 18.13 1 97.98 97 VAL A O 1
ATOM 743 N N . TYR A 1 98 ? -2.462 16.368 17.105 1 98.39 98 TYR A N 1
ATOM 744 C CA . TYR A 1 98 ? -1.356 16.042 16.212 1 98.39 98 TYR A CA 1
ATOM 745 C C . TYR A 1 98 ? -0.109 15.664 17.003 1 98.39 98 TYR A C 1
ATOM 747 O O . TYR A 1 98 ? 0.555 14.673 16.691 1 98.39 98 TYR A O 1
ATOM 755 N N . GLN A 1 99 ? 0.13 16.495 18.009 1 97.65 99 GLN A N 1
ATOM 756 C CA . GLN A 1 99 ? 1.32 16.26 18.819 1 97.65 99 GLN A CA 1
ATOM 757 C C . GLN A 1 99 ? 1.297 14.866 19.439 1 97.65 99 GLN A C 1
ATOM 759 O O . GLN A 1 99 ? 2.297 14.146 19.398 1 97.65 99 GLN A O 1
ATOM 764 N N . THR A 1 100 ? 0.231 14.478 19.96 1 98.11 100 THR A N 1
ATOM 765 C CA . THR A 1 100 ? 0.076 13.171 20.588 1 98.11 100 THR A CA 1
ATOM 766 C C . THR A 1 100 ? 0.298 12.053 19.572 1 98.11 100 THR A C 1
ATOM 768 O O . THR A 1 100 ? 1.016 11.091 19.848 1 98.11 100 THR A O 1
ATOM 771 N N . ILE A 1 101 ? -0.295 12.181 18.394 1 98.47 101 ILE A N 1
ATOM 772 C CA . ILE A 1 101 ? -0.194 11.168 17.349 1 98.47 101 ILE A CA 1
ATOM 773 C C . ILE A 1 101 ? 1.259 11.035 16.898 1 98.47 101 ILE A C 1
ATOM 775 O O . ILE A 1 101 ? 1.784 9.924 16.797 1 98.47 101 ILE A O 1
ATOM 779 N N . VAL A 1 102 ? 1.854 12.175 16.666 1 98.04 102 VAL A N 1
ATOM 780 C CA . VAL A 1 102 ? 3.215 12.197 16.14 1 98.04 102 VAL A CA 1
ATOM 781 C C . VAL A 1 102 ? 4.182 11.648 17.187 1 98.04 102 VAL A C 1
ATOM 783 O O . VAL A 1 102 ? 5.046 10.826 16.871 1 98.04 102 VAL A O 1
ATOM 786 N N . ASP A 1 103 ? 4.023 12.087 18.438 1 97.13 103 ASP A N 1
ATOM 787 C CA . ASP A 1 103 ? 4.897 11.609 19.505 1 97.13 103 ASP A CA 1
ATOM 788 C C . ASP A 1 103 ? 4.805 10.092 19.653 1 97.13 103 ASP A C 1
ATOM 790 O O . ASP A 1 103 ? 5.819 9.421 19.854 1 97.13 103 ASP A O 1
ATOM 794 N N . LYS A 1 104 ? 3.665 9.573 19.568 1 96.88 104 LYS A N 1
ATOM 795 C CA . LYS A 1 104 ? 3.452 8.132 19.661 1 96.88 104 LYS A CA 1
ATOM 796 C C . LYS A 1 104 ? 4.121 7.401 18.5 1 96.88 104 LYS A C 1
ATOM 798 O O . LYS A 1 104 ? 4.742 6.354 18.693 1 96.88 104 LYS A O 1
ATOM 803 N N . ALA A 1 105 ? 4.01 7.927 17.335 1 96.07 105 ALA A N 1
ATOM 804 C CA . ALA A 1 105 ? 4.551 7.287 16.138 1 96.07 105 ALA A CA 1
ATOM 805 C C . ALA A 1 105 ? 6.077 7.295 16.155 1 96.07 105 ALA A C 1
ATOM 807 O O . ALA A 1 105 ? 6.714 6.349 15.686 1 96.07 105 ALA A O 1
ATOM 808 N N . VAL A 1 106 ? 6.654 8.339 16.667 1 93.65 106 VAL A N 1
ATOM 809 C CA . VAL A 1 106 ? 8.102 8.515 16.636 1 93.65 106 VAL A CA 1
ATOM 810 C C . VAL A 1 106 ? 8.723 7.906 17.892 1 93.65 106 VAL A C 1
ATOM 812 O O . VAL A 1 106 ? 9.862 7.435 17.862 1 93.65 106 VAL A O 1
ATOM 815 N N . GLY A 1 107 ? 8.022 7.898 18.967 1 92.74 107 GLY A N 1
ATOM 816 C CA . GLY A 1 107 ? 8.536 7.428 20.244 1 92.74 107 GLY A CA 1
ATOM 817 C C . GLY A 1 107 ? 9.215 8.518 21.051 1 92.74 107 GLY A C 1
ATOM 818 O O . GLY A 1 107 ? 9.665 8.278 22.173 1 92.74 107 GLY A O 1
ATOM 819 N N . ASP A 1 108 ? 9.385 9.723 20.535 1 90 108 ASP A N 1
ATOM 820 C CA . ASP A 1 108 ? 9.965 10.903 21.172 1 90 108 ASP A CA 1
ATOM 821 C C . ASP A 1 108 ? 9.192 12.165 20.795 1 90 108 ASP A C 1
ATOM 823 O O . ASP A 1 108 ? 8.52 12.203 19.762 1 90 108 ASP A O 1
ATOM 827 N N . PRO A 1 109 ? 9.289 13.114 21.64 1 91.79 109 PRO A N 1
ATOM 828 C CA . PRO A 1 109 ? 8.638 14.376 21.281 1 91.79 109 PRO A CA 1
ATOM 829 C C . PRO A 1 109 ? 9.225 15.006 20.019 1 91.79 109 PRO A C 1
ATOM 831 O O . PRO A 1 109 ? 10.447 15.038 19.853 1 91.79 109 PRO A O 1
ATOM 834 N N . VAL A 1 110 ? 8.41 15.42 19.188 1 94.76 110 VAL A N 1
ATOM 835 C CA . VAL A 1 110 ? 8.816 16.083 17.953 1 94.76 110 VAL A CA 1
ATOM 836 C C . VAL A 1 110 ? 8.342 17.534 17.965 1 94.76 110 VAL A C 1
ATOM 838 O O . VAL A 1 110 ? 7.156 17.805 18.165 1 94.76 110 VAL A O 1
ATOM 841 N N . GLU A 1 111 ? 9.2 18.408 17.821 1 94.2 111 GLU A N 1
ATOM 842 C CA . GLU A 1 111 ? 8.822 19.815 17.736 1 94.2 111 GLU A CA 1
ATOM 843 C C . GLU A 1 111 ? 8.28 20.159 16.352 1 94.2 111 GLU A C 1
ATOM 845 O O . GLU A 1 111 ? 8.885 19.806 15.337 1 94.2 111 GLU A O 1
ATOM 850 N N . PHE A 1 112 ? 7.218 20.823 16.361 1 96.96 112 PHE A N 1
ATOM 851 C CA . PHE A 1 112 ? 6.614 21.237 15.1 1 96.96 112 PHE A CA 1
ATOM 852 C C . PHE A 1 112 ? 7.15 22.595 14.662 1 96.96 112 PHE A C 1
ATOM 854 O O . PHE A 1 112 ? 7.335 23.49 15.489 1 96.96 112 PHE A O 1
ATOM 861 N N . TYR A 1 113 ? 7.39 22.716 13.399 1 97.3 113 TYR A N 1
ATOM 862 C CA . TYR A 1 113 ? 7.738 24.008 12.818 1 97.3 113 TYR A CA 1
ATOM 863 C C . TYR A 1 113 ? 6.488 24.772 12.4 1 97.3 113 TYR A C 1
ATOM 865 O O . TYR A 1 113 ? 5.692 24.281 11.596 1 97.3 113 TYR A O 1
ATOM 873 N N . LYS A 1 114 ? 6.297 25.943 12.945 1 96.52 114 LYS A N 1
ATOM 874 C CA . LYS A 1 114 ? 5.176 26.798 12.566 1 96.52 114 LYS A CA 1
ATOM 875 C C . LYS A 1 114 ? 5.622 27.894 11.603 1 96.52 114 LYS A C 1
ATOM 877 O O . LYS A 1 114 ? 6.499 28.697 11.93 1 96.52 114 LYS A O 1
ATOM 882 N N . MET A 1 115 ? 4.992 27.878 10.459 1 95.88 115 MET A N 1
ATOM 883 C CA . MET A 1 115 ? 5.448 28.834 9.453 1 95.88 115 MET A CA 1
ATOM 884 C C . MET A 1 115 ? 4.319 29.774 9.045 1 95.88 115 MET A C 1
ATOM 886 O O . MET A 1 115 ? 3.143 29.456 9.232 1 95.88 115 MET A O 1
ATOM 890 N N . GLU A 1 116 ? 4.731 30.893 8.43 1 95.28 116 GLU A N 1
ATOM 891 C CA . GLU A 1 116 ? 3.78 31.875 7.918 1 95.28 116 GLU A CA 1
ATOM 892 C C . GLU A 1 116 ? 2.957 31.299 6.769 1 95.28 116 GLU A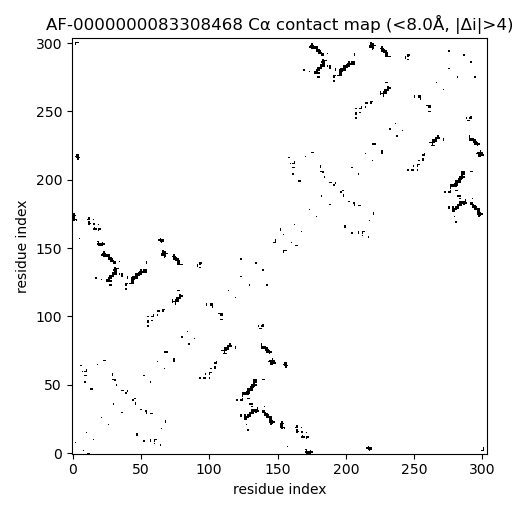 C 1
ATOM 894 O O . GLU A 1 116 ? 3.416 30.402 6.058 1 95.28 116 GLU A O 1
ATOM 899 N N . ARG A 1 117 ? 1.771 31.881 6.613 1 94.29 117 ARG A N 1
ATOM 900 C CA . ARG A 1 117 ? 0.748 31.352 5.716 1 94.29 117 ARG A CA 1
ATOM 901 C C . ARG A 1 117 ? 1.282 31.222 4.294 1 94.29 117 ARG A C 1
ATOM 903 O O . ARG A 1 117 ? 1.164 30.162 3.676 1 94.29 117 ARG A O 1
ATOM 910 N N . PHE A 1 118 ? 1.832 32.199 3.735 1 93.99 118 PHE A N 1
ATOM 911 C CA . PHE A 1 118 ? 2.268 32.184 2.344 1 93.99 118 PHE A CA 1
ATOM 912 C C . PHE A 1 118 ? 3.449 31.239 2.157 1 93.99 118 PHE A C 1
ATOM 914 O O . PHE A 1 118 ? 3.555 30.566 1.129 1 93.99 118 PHE A O 1
ATOM 921 N N . ASP A 1 119 ? 4.338 31.175 3.126 1 96.03 119 ASP A N 1
ATOM 922 C CA . ASP A 1 119 ? 5.425 30.201 3.091 1 96.03 119 ASP A CA 1
ATOM 923 C C . ASP A 1 119 ? 4.883 28.773 3.109 1 96.03 119 ASP A C 1
ATOM 925 O O . ASP A 1 119 ? 5.412 27.895 2.424 1 96.03 119 ASP A O 1
ATOM 929 N N . PHE A 1 120 ? 3.879 28.612 3.87 1 96.07 120 PHE A N 1
ATOM 930 C CA . PHE A 1 120 ? 3.255 27.296 3.943 1 96.07 120 PHE A CA 1
ATOM 931 C C . PHE A 1 120 ? 2.695 26.886 2.587 1 96.07 120 PHE A C 1
ATOM 933 O O . PHE A 1 120 ? 2.906 25.758 2.137 1 96.07 120 PHE A O 1
ATOM 940 N N . TYR A 1 121 ? 2.001 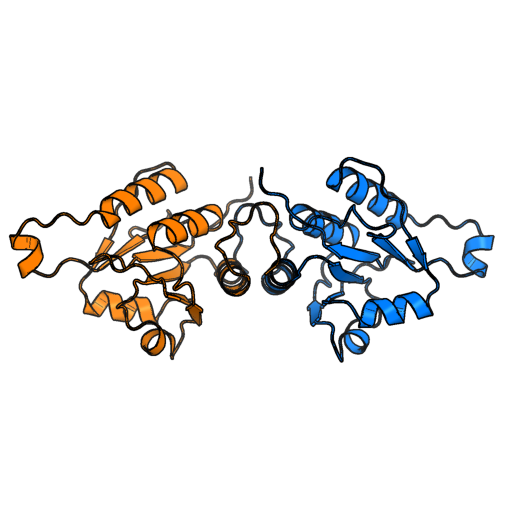27.83 1.895 1 94.48 121 TYR A N 1
ATOM 941 C CA . TYR A 1 121 ? 1.427 27.552 0.584 1 94.48 121 TYR A CA 1
ATOM 942 C C . TYR A 1 121 ? 2.515 27.201 -0.424 1 94.48 121 TYR A C 1
ATOM 944 O O . TYR A 1 121 ? 2.356 26.273 -1.221 1 94.48 121 TYR A O 1
ATOM 952 N N . GLU A 1 122 ? 3.589 27.904 -0.361 1 94.44 122 GLU A N 1
ATOM 953 C CA . GLU A 1 122 ? 4.697 27.653 -1.278 1 94.44 122 GLU A CA 1
ATOM 954 C C . GLU A 1 122 ? 5.302 26.272 -1.046 1 94.44 122 GLU A C 1
ATOM 956 O O . GLU A 1 122 ? 5.523 25.518 -1.996 1 94.44 122 GLU A O 1
ATOM 961 N N . ARG A 1 123 ? 5.518 25.948 0.165 1 94.85 123 ARG A N 1
ATOM 962 C CA . ARG A 1 123 ? 6.087 24.648 0.504 1 94.85 123 ARG A CA 1
ATOM 963 C C . ARG A 1 123 ? 5.133 23.518 0.132 1 94.85 123 ARG A C 1
ATOM 965 O O . ARG A 1 123 ? 5.559 22.482 -0.382 1 94.85 123 ARG A O 1
ATOM 972 N N . ALA A 1 124 ? 3.853 23.757 0.374 1 95.7 124 ALA A N 1
ATOM 973 C CA . ALA A 1 124 ? 2.841 22.753 0.056 1 95.7 124 ALA A CA 1
ATOM 974 C C . ALA A 1 124 ? 2.822 22.449 -1.44 1 95.7 124 ALA A C 1
ATOM 976 O O . ALA A 1 124 ? 2.657 21.296 -1.843 1 95.7 124 ALA A O 1
ATOM 977 N N . GLN A 1 125 ? 3.023 23.416 -2.24 1 94.66 125 GLN A N 1
ATOM 978 C CA . GLN A 1 125 ? 2.998 23.246 -3.689 1 94.66 125 GLN A CA 1
ATOM 979 C C . GLN A 1 125 ? 4.184 22.412 -4.165 1 94.66 125 GLN A C 1
ATOM 981 O O . GLN A 1 125 ? 4.134 21.81 -5.24 1 94.66 125 GLN A O 1
ATOM 986 N N . GLU A 1 126 ? 5.231 22.403 -3.38 1 95.25 126 GLU A N 1
ATOM 987 C CA . GLU A 1 126 ? 6.433 21.658 -3.739 1 95.25 126 GLU A CA 1
ATOM 988 C C . GLU A 1 126 ? 6.378 20.23 -3.203 1 95.25 126 GLU A C 1
ATOM 990 O O . GLU A 1 126 ? 7.278 19.428 -3.463 1 95.25 126 GLU A O 1
ATOM 995 N N . ALA A 1 127 ? 5.34 19.911 -2.459 1 96.97 127 ALA A N 1
ATOM 996 C CA . ALA A 1 127 ? 5.216 18.584 -1.862 1 96.97 127 ALA A CA 1
ATOM 997 C C . ALA A 1 127 ? 4.994 17.519 -2.932 1 96.97 127 ALA A C 1
ATOM 999 O O . ALA A 1 127 ? 4.638 17.838 -4.069 1 96.97 127 ALA A O 1
ATOM 1000 N N . PHE A 1 128 ? 5.295 16.311 -2.592 1 97.49 128 PHE A N 1
ATOM 1001 C CA . PHE A 1 128 ? 5.063 15.178 -3.48 1 97.49 128 PHE A CA 1
ATOM 1002 C C . PHE A 1 128 ? 3.573 14.989 -3.738 1 97.49 128 PHE A C 1
ATOM 1004 O O . PHE A 1 128 ? 3.168 14.661 -4.856 1 97.49 128 PHE A O 1
ATOM 1011 N N . ALA A 1 129 ? 2.735 15.253 -2.663 1 98.18 129 ALA A N 1
ATOM 1012 C CA . ALA A 1 129 ? 1.288 15.099 -2.785 1 98.18 129 ALA A CA 1
ATOM 1013 C C . ALA A 1 129 ? 0.556 15.959 -1.759 1 98.18 129 ALA A C 1
ATOM 1015 O O . ALA A 1 129 ? 1.115 16.3 -0.714 1 98.18 129 ALA A O 1
ATOM 1016 N N . ILE A 1 130 ? -0.636 16.291 -2.107 1 98.52 130 ILE A N 1
ATOM 1017 C CA . ILE A 1 130 ? -1.587 16.95 -1.218 1 98.52 130 ILE A CA 1
ATOM 1018 C C . ILE A 1 130 ? -2.823 16.071 -1.042 1 98.52 130 ILE A C 1
ATOM 1020 O O . ILE A 1 130 ? -3.502 15.742 -2.018 1 98.52 130 ILE A O 1
ATOM 1024 N N . VAL A 1 131 ? -3.097 15.687 0.162 1 98.67 131 VAL A N 1
ATOM 1025 C CA . VAL A 1 131 ? -4.267 14.897 0.531 1 98.67 131 VAL A CA 1
ATOM 1026 C C . VAL A 1 131 ? -5.361 15.814 1.071 1 98.67 131 VAL A C 1
ATOM 1028 O O . VAL A 1 131 ? -5.224 16.382 2.158 1 98.67 131 VAL A O 1
ATOM 1031 N N . ALA A 1 132 ? -6.401 15.917 0.322 1 98.32 132 ALA A N 1
ATOM 1032 C CA . ALA A 1 132 ? -7.514 16.772 0.727 1 98.32 132 ALA A CA 1
ATOM 1033 C C . ALA A 1 132 ? -8.489 16.014 1.624 1 98.32 132 ALA A C 1
ATOM 1035 O O . ALA A 1 132 ? -9.073 15.01 1.209 1 98.32 132 ALA A O 1
ATOM 1036 N N . THR A 1 133 ? -8.658 16.499 2.844 1 98.48 133 THR A N 1
ATOM 1037 C CA . THR A 1 133 ? -9.557 15.855 3.795 1 98.48 133 THR A CA 1
ATOM 1038 C C . THR A 1 133 ? -10.829 16.677 3.979 1 98.48 133 THR A C 1
ATOM 1040 O O . THR A 1 133 ? -10.977 17.745 3.379 1 98.48 133 THR A O 1
ATOM 1043 N N . GLY A 1 134 ? -11.765 16.113 4.744 1 97.75 134 GLY A N 1
ATOM 1044 C CA . GLY A 1 134 ? -12.992 16.826 5.061 1 97.75 134 GLY A CA 1
ATOM 1045 C C . GLY A 1 134 ? -12.918 17.588 6.371 1 97.75 134 GLY A C 1
ATOM 1046 O O . GLY A 1 134 ? -13.943 18.025 6.899 1 97.75 134 GLY A O 1
ATOM 1047 N N . ASP A 1 135 ? -11.722 17.685 6.95 1 97.52 135 ASP A N 1
ATOM 1048 C CA . ASP A 1 135 ? -11.545 18.339 8.243 1 97.52 135 ASP A CA 1
ATOM 1049 C C . ASP A 1 135 ? -11.804 19.84 8.138 1 97.52 135 ASP A C 1
ATOM 1051 O O . ASP A 1 135 ? -11.273 20.506 7.247 1 97.52 135 ASP A O 1
ATOM 1055 N N . CYS A 1 136 ? -12.563 20.396 9.071 1 96.32 136 CYS A N 1
ATOM 1056 C CA . CYS A 1 136 ? -12.917 21.81 9.003 1 96.32 136 CYS A CA 1
ATOM 1057 C C . CYS A 1 136 ? -12.3 22.583 10.163 1 96.32 136 CYS A C 1
ATOM 1059 O O . CYS A 1 136 ? -12.524 23.787 10.301 1 96.32 136 CYS A O 1
ATOM 1061 N N . ALA A 1 137 ? -11.538 21.893 10.965 1 94.38 137 ALA A N 1
ATOM 1062 C CA . ALA A 1 137 ? -10.907 22.577 12.091 1 94.38 137 ALA A CA 1
ATOM 1063 C C . ALA A 1 137 ? -9.915 23.63 11.607 1 94.38 137 ALA A C 1
ATOM 1065 O O . ALA A 1 137 ? -9.172 23.399 10.65 1 94.38 137 ALA A O 1
ATOM 1066 N N . PRO A 1 138 ? -9.928 24.814 12.253 1 92.74 138 PRO A N 1
ATOM 1067 C CA . PRO A 1 138 ? -8.975 25.852 11.854 1 92.74 138 PRO A CA 1
ATO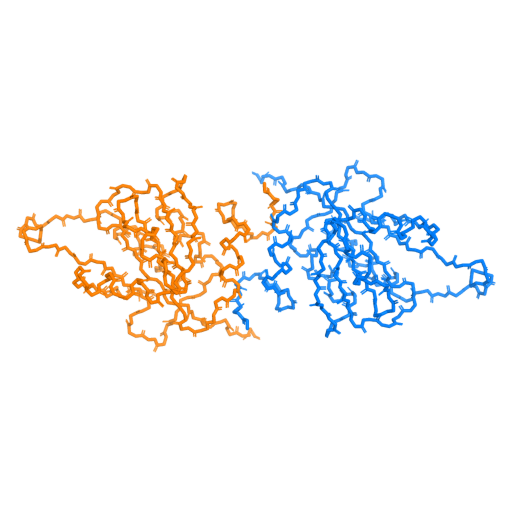M 1068 C C . PRO A 1 138 ? -7.523 25.445 12.097 1 92.74 138 PRO A C 1
ATOM 1070 O O . PRO A 1 138 ? -7.225 24.767 13.084 1 92.74 138 PRO A O 1
ATOM 1073 N N . TYR A 1 139 ? -6.636 25.898 11.164 1 94.37 139 TYR A N 1
ATOM 1074 C CA . TYR A 1 139 ? -5.2 25.679 11.296 1 94.37 139 TYR A CA 1
ATOM 1075 C C . TYR A 1 139 ? -4.876 24.191 11.326 1 94.37 139 TYR A C 1
ATOM 1077 O O . TYR A 1 139 ? -3.983 23.758 12.059 1 94.37 139 TYR A O 1
ATOM 1085 N N . GLY A 1 140 ? -5.63 23.438 10.523 1 95.43 140 GLY A N 1
ATOM 1086 C CA . GLY A 1 140 ? -5.509 21.99 10.585 1 95.43 140 GLY A CA 1
ATOM 1087 C C . GLY A 1 140 ? -4.46 21.438 9.639 1 95.43 140 GLY A C 1
ATOM 1088 O O . GLY A 1 140 ? -4.044 20.285 9.77 1 95.43 140 GLY A O 1
ATOM 1089 N N . ASN A 1 141 ? -3.965 22.261 8.698 1 97.77 141 ASN A N 1
ATOM 1090 C CA . ASN A 1 141 ? -3.045 21.767 7.679 1 97.77 141 ASN A CA 1
ATOM 1091 C C . ASN A 1 141 ? -1.701 21.369 8.283 1 97.77 141 ASN A C 1
ATOM 1093 O O . ASN A 1 141 ? -1.189 22.052 9.171 1 97.77 141 ASN A O 1
ATOM 1097 N N . ILE A 1 142 ? -1.197 20.279 7.755 1 98.59 142 ILE A N 1
ATOM 1098 C CA . ILE A 1 142 ? 0.06 19.779 8.299 1 98.59 142 ILE A CA 1
ATOM 1099 C C . ILE A 1 142 ? 0.908 19.184 7.177 1 98.59 142 ILE A C 1
ATOM 1101 O O . ILE A 1 142 ? 0.385 18.511 6.286 1 98.59 142 ILE A O 1
ATOM 1105 N N . ILE A 1 143 ? 2.2 19.428 7.146 1 98.42 143 ILE A N 1
ATOM 1106 C CA . ILE A 1 143 ? 3.166 18.86 6.212 1 98.42 143 ILE A CA 1
ATOM 1107 C C . ILE A 1 143 ? 4.054 17.852 6.938 1 98.42 143 ILE A C 1
ATOM 1109 O O . ILE A 1 143 ? 4.544 18.125 8.036 1 98.42 143 ILE A O 1
ATOM 1113 N N . LEU A 1 144 ? 4.233 16.74 6.363 1 98.69 144 LEU A N 1
ATOM 1114 C CA . LEU A 1 144 ? 5.082 15.682 6.899 1 98.69 144 LEU A CA 1
ATOM 1115 C C . LEU A 1 144 ? 6.237 15.379 5.951 1 98.69 144 LEU A C 1
ATOM 1117 O O . LEU A 1 144 ? 6.038 15.264 4.739 1 98.69 144 LEU A O 1
ATOM 1121 N N . LYS A 1 145 ? 7.375 15.218 6.486 1 98.27 145 LYS A N 1
ATOM 1122 C CA . LYS A 1 145 ? 8.54 14.819 5.702 1 98.27 145 LYS A CA 1
ATOM 1123 C C . LYS A 1 145 ? 8.885 13.352 5.939 1 98.27 145 LYS A C 1
ATOM 1125 O O . LYS A 1 145 ? 9.087 12.933 7.081 1 98.27 145 LYS A O 1
ATOM 1130 N 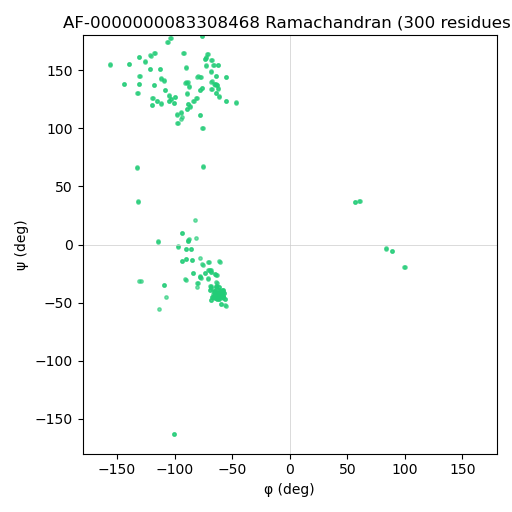N . LYS A 1 146 ? 9.018 12.613 4.887 1 97.78 146 LYS A N 1
ATOM 1131 C CA . LYS A 1 146 ? 9.241 11.173 4.973 1 97.78 146 LYS A CA 1
ATOM 1132 C C . LYS A 1 146 ? 10.681 10.862 5.371 1 97.78 146 LYS A C 1
ATOM 1134 O O . LYS A 1 146 ? 11.621 11.445 4.826 1 97.78 146 LYS A O 1
ATOM 1139 N N . GLY A 1 147 ? 10.717 9.916 6.329 1 96.47 147 GLY A N 1
ATOM 1140 C CA . GLY A 1 147 ? 12.014 9.447 6.79 1 96.47 147 GLY A CA 1
ATOM 1141 C C . GLY A 1 147 ? 12.419 8.119 6.177 1 96.47 147 GLY A C 1
ATOM 1142 O O . GLY A 1 147 ? 11.981 7.778 5.077 1 96.47 147 GLY A O 1
ATOM 1143 N N . VAL A 1 148 ? 13.414 7.477 6.815 1 93.15 148 VAL A N 1
ATOM 1144 C CA . VAL A 1 148 ? 13.985 6.23 6.317 1 93.15 148 VAL A CA 1
ATOM 1145 C C . VAL A 1 148 ? 13.564 5.072 7.22 1 93.15 148 VAL A C 1
ATOM 1147 O O . VAL A 1 148 ? 13.374 5.253 8.425 1 93.15 148 VAL A O 1
ATOM 1150 N N . LEU A 1 149 ? 13.285 3.958 6.664 1 89.96 149 LEU A N 1
ATOM 1151 C CA . LEU A 1 149 ? 13.154 2.706 7.401 1 89.96 149 LEU A CA 1
ATOM 1152 C C . LEU A 1 149 ? 14.468 1.933 7.398 1 89.96 149 LEU A C 1
ATOM 1154 O O . LEU A 1 149 ? 14.992 1.595 6.334 1 89.96 149 LEU A O 1
ATOM 1158 N N . LEU A 1 150 ? 15.048 1.933 8.542 1 76.34 150 LEU A N 1
ATOM 1159 C CA . LEU A 1 150 ? 16.335 1.256 8.661 1 76.34 150 LEU A CA 1
ATOM 1160 C C . LEU A 1 150 ? 16.143 -0.241 8.883 1 76.34 150 LEU A C 1
ATOM 1162 O O . LEU A 1 150 ? 15.16 -0.661 9.497 1 76.34 150 LEU A O 1
ATOM 1166 N N . SER A 1 151 ? 16.734 -1.08 8.011 1 64.16 151 SER A N 1
ATOM 1167 C CA . SER A 1 151 ? 16.717 -2.533 8.142 1 64.16 151 SER A CA 1
ATOM 1168 C C . SER A 1 151 ? 17.052 -2.964 9.566 1 64.16 151 SER A C 1
ATOM 1170 O O . SER A 1 151 ? 17.86 -2.322 10.241 1 64.16 151 SER A O 1
ATOM 1172 N N . ASP A 1 152 ? 16.062 -3.787 10.267 1 50.82 152 ASP A N 1
ATOM 1173 C CA . ASP A 1 152 ? 16.533 -4.397 11.507 1 50.82 152 ASP A CA 1
ATOM 1174 C C . ASP A 1 152 ? 17.848 -5.141 11.287 1 50.82 152 ASP A C 1
ATOM 1176 O O . ASP A 1 152 ? 18.121 -5.619 10.184 1 50.82 152 ASP A O 1
ATOM 1180 N N . MET B 1 1 ? 12.488 3.849 -4.846 1 67.27 1 MET B N 1
ATOM 1181 C CA . MET B 1 1 ? 11.154 3.637 -4.293 1 67.27 1 MET B CA 1
ATOM 1182 C C . MET B 1 1 ? 11.183 3.688 -2.769 1 67.27 1 MET B C 1
ATOM 1184 O O . MET B 1 1 ? 12.169 3.286 -2.149 1 67.27 1 MET B O 1
ATOM 1188 N N . GLY B 1 2 ? 10.097 4.452 -2.143 1 78.73 2 GLY B N 1
ATOM 1189 C CA . GLY B 1 2 ? 10.154 4.589 -0.697 1 78.73 2 GLY B CA 1
ATOM 1190 C C . GLY B 1 2 ? 9.648 3.363 0.039 1 78.73 2 GLY B C 1
ATOM 1191 O O . GLY B 1 2 ? 8.868 2.582 -0.509 1 78.73 2 GLY B O 1
ATOM 1192 N N . LEU B 1 3 ? 10.226 3.05 1.149 1 92.15 3 LEU B N 1
ATOM 1193 C CA . LEU B 1 3 ? 9.867 1.928 2.01 1 92.15 3 LEU B CA 1
ATOM 1194 C C . LEU B 1 3 ? 8.783 2.33 3.004 1 92.15 3 LEU B C 1
ATOM 1196 O O . LEU B 1 3 ? 8.747 3.475 3.46 1 92.15 3 LEU B O 1
ATOM 1200 N N . LEU B 1 4 ? 7.829 1.448 3.139 1 97.05 4 LEU B N 1
ATOM 1201 C CA . LEU B 1 4 ? 6.777 1.624 4.134 1 97.05 4 LEU B CA 1
ATOM 1202 C C . LEU B 1 4 ? 6.879 0.564 5.226 1 97.05 4 LEU B C 1
ATOM 1204 O O . LEU B 1 4 ? 7.336 -0.553 4.971 1 97.05 4 LEU B O 1
ATOM 1208 N N . ARG B 1 5 ? 6.422 0.944 6.397 1 96.23 5 ARG B N 1
ATOM 1209 C CA . ARG B 1 5 ? 6.345 -0.008 7.5 1 96.23 5 ARG B CA 1
ATOM 1210 C C . ARG B 1 5 ? 5.357 -1.127 7.19 1 96.23 5 ARG B C 1
ATOM 1212 O O . ARG B 1 5 ? 4.231 -0.866 6.759 1 96.23 5 ARG B O 1
ATOM 1219 N N . GLY B 1 6 ? 5.87 -2.352 7.401 1 95.5 6 GLY B N 1
ATOM 1220 C CA . GLY B 1 6 ? 4.968 -3.487 7.298 1 95.5 6 GLY B CA 1
ATOM 1221 C C . GLY B 1 6 ? 4.768 -3.964 5.872 1 95.5 6 GLY B C 1
ATOM 1222 O O . GLY B 1 6 ? 4.039 -4.928 5.63 1 95.5 6 GLY B O 1
ATOM 1223 N N . ILE B 1 7 ? 5.346 -3.298 4.909 1 96.85 7 ILE B N 1
ATOM 1224 C CA . ILE B 1 7 ? 5.236 -3.681 3.506 1 96.85 7 ILE B CA 1
ATOM 1225 C C . ILE B 1 7 ? 6.539 -4.329 3.045 1 96.85 7 ILE B C 1
ATOM 1227 O O . ILE B 1 7 ? 7.612 -3.732 3.16 1 96.85 7 ILE B O 1
ATOM 1231 N N . PRO B 1 8 ? 6.4 -5.543 2.552 1 96.77 8 PRO B N 1
ATOM 1232 C CA . PRO B 1 8 ? 7.629 -6.162 2.05 1 96.77 8 PRO B CA 1
ATOM 1233 C C . PRO B 1 8 ? 8.337 -5.305 1.003 1 96.77 8 PRO B C 1
ATOM 1235 O O . PRO B 1 8 ? 7.684 -4.72 0.135 1 96.77 8 PRO B O 1
ATOM 1238 N N . LYS B 1 9 ? 9.649 -5.306 0.996 1 95.34 9 LYS B N 1
ATOM 1239 C CA . LYS B 1 9 ? 10.467 -4.411 0.183 1 95.34 9 LYS B CA 1
ATOM 1240 C C . LYS B 1 9 ? 10.345 -4.75 -1.3 1 95.34 9 LYS B C 1
ATOM 1242 O O . LYS B 1 9 ? 10.562 -3.892 -2.158 1 95.34 9 LYS B O 1
ATOM 1247 N N . ILE B 1 10 ? 9.98 -5.892 -1.589 1 97.09 10 ILE B N 1
ATOM 1248 C CA . ILE B 1 10 ? 9.968 -6.303 -2.988 1 97.09 10 ILE B CA 1
ATOM 1249 C C . ILE B 1 10 ? 8.658 -5.868 -3.643 1 97.09 10 ILE B C 1
ATOM 1251 O O . ILE B 1 10 ? 8.503 -5.969 -4.862 1 97.09 10 ILE B O 1
ATOM 1255 N N . ILE B 1 11 ? 7.663 -5.466 -2.825 1 97.86 11 ILE B N 1
ATOM 1256 C CA . ILE B 1 11 ? 6.394 -4.988 -3.363 1 97.86 11 ILE B CA 1
ATOM 1257 C C . ILE B 1 11 ? 6.553 -3.553 -3.861 1 97.86 11 ILE B C 1
ATOM 1259 O O . ILE B 1 11 ? 6.701 -2.625 -3.062 1 97.86 11 ILE B O 1
ATOM 1263 N N . SER B 1 12 ? 6.49 -3.333 -5.137 1 97.67 12 SER B N 1
ATOM 1264 C CA . SER B 1 12 ? 6.6 -2.004 -5.729 1 97.67 12 SER B CA 1
ATOM 1265 C C . SER B 1 12 ? 5.353 -1.171 -5.451 1 97.67 12 SER B C 1
ATOM 1267 O O . SER B 1 12 ? 4.297 -1.715 -5.123 1 97.67 12 SER B O 1
ATOM 1269 N N . PRO B 1 13 ? 5.466 0.157 -5.644 1 97.77 13 PRO B N 1
ATOM 1270 C CA . PRO B 1 13 ? 4.273 0.995 -5.501 1 97.77 13 PRO B CA 1
ATOM 1271 C C . PRO B 1 13 ? 3.14 0.573 -6.434 1 97.77 13 PRO B C 1
ATOM 1273 O O . PRO B 1 13 ? 1.974 0.565 -6.031 1 97.77 13 PRO B O 1
ATOM 1276 N N . ASP B 1 14 ? 3.441 0.185 -7.663 1 97.87 14 ASP B N 1
ATOM 1277 C CA . ASP B 1 14 ? 2.427 -0.234 -8.626 1 97.87 14 ASP B CA 1
ATOM 1278 C C . ASP B 1 14 ? 1.738 -1.519 -8.174 1 97.87 14 ASP B C 1
ATOM 1280 O O . ASP B 1 14 ? 0.514 -1.639 -8.265 1 97.87 14 ASP B O 1
ATOM 1284 N N . LEU B 1 15 ? 2.54 -2.449 -7.729 1 98.26 15 LEU B N 1
ATOM 1285 C CA . LEU B 1 15 ? 1.943 -3.69 -7.248 1 98.26 15 LEU B CA 1
ATOM 1286 C C . LEU B 1 15 ? 1.092 -3.44 -6.008 1 98.26 15 LEU B C 1
ATOM 1288 O O . LEU B 1 15 ? 0.018 -4.025 -5.858 1 98.26 15 LEU B O 1
ATOM 1292 N N . LEU B 1 16 ? 1.614 -2.653 -5.157 1 98.12 16 LEU B N 1
ATOM 1293 C CA . LEU B 1 16 ? 0.862 -2.307 -3.956 1 98.12 16 LEU B CA 1
ATOM 1294 C C . LEU B 1 16 ? -0.478 -1.673 -4.317 1 98.12 16 LEU B C 1
ATOM 1296 O O . LEU B 1 16 ? -1.505 -2.001 -3.72 1 98.12 16 LEU B O 1
ATOM 1300 N N . HIS B 1 17 ? -0.482 -0.758 -5.26 1 98.15 17 HIS B N 1
ATOM 1301 C CA . HIS B 1 17 ? -1.705 -0.134 -5.752 1 98.15 17 HIS B CA 1
ATOM 1302 C C . HIS B 1 17 ? -2.676 -1.177 -6.296 1 98.15 17 HIS B C 1
ATOM 1304 O O . HIS B 1 17 ? -3.873 -1.129 -6.004 1 98.15 17 HIS B O 1
ATOM 1310 N N . VAL B 1 18 ? -2.148 -2.087 -7.075 1 98.01 18 VAL B N 1
ATOM 1311 C CA . VAL B 1 18 ? -2.944 -3.16 -7.661 1 98.01 18 VAL B CA 1
ATOM 1312 C C . VAL B 1 18 ? -3.589 -3.99 -6.554 1 98.01 18 VAL B C 1
ATOM 1314 O O . VAL B 1 18 ? -4.806 -4.19 -6.547 1 98.01 18 VAL B O 1
ATOM 1317 N N . LEU B 1 19 ? -2.799 -4.427 -5.614 1 98.27 19 LEU B N 1
ATOM 1318 C CA . LEU B 1 19 ? -3.299 -5.268 -4.532 1 98.27 19 LEU B CA 1
ATOM 1319 C C . LEU B 1 19 ? -4.401 -4.556 -3.755 1 98.27 19 LEU B C 1
ATOM 1321 O O . LEU B 1 19 ? -5.406 -5.171 -3.39 1 98.27 19 LEU B O 1
ATOM 1325 N N . ALA B 1 20 ? -4.223 -3.293 -3.502 1 97.8 20 ALA B N 1
ATOM 1326 C CA . ALA B 1 20 ? -5.177 -2.515 -2.716 1 97.8 20 ALA B CA 1
ATOM 1327 C C . ALA B 1 20 ? -6.443 -2.229 -3.519 1 97.8 20 ALA B C 1
ATOM 1329 O O . ALA B 1 20 ? -7.498 -1.947 -2.946 1 97.8 20 ALA B O 1
ATOM 1330 N N . SER B 1 21 ? -6.331 -2.233 -4.828 1 97.79 21 SER B N 1
ATOM 1331 C CA . SER B 1 21 ? -7.463 -1.939 -5.701 1 97.79 21 SER B CA 1
ATOM 1332 C C . SER B 1 21 ? -8.321 -3.178 -5.931 1 97.79 21 SER B C 1
ATOM 1334 O O . SER B 1 21 ? -9.497 -3.068 -6.285 1 97.79 21 SER B O 1
ATOM 1336 N N . MET B 1 22 ? -7.719 -4.309 -5.783 1 97.41 22 MET B N 1
ATOM 1337 C CA . MET B 1 22 ? -8.424 -5.571 -5.986 1 97.41 22 MET B CA 1
ATOM 1338 C C . MET B 1 22 ? -9.516 -5.759 -4.939 1 97.41 22 MET B C 1
ATOM 1340 O O . MET B 1 22 ? -9.312 -5.459 -3.761 1 97.41 22 MET B O 1
ATOM 1344 N N . GLY B 1 23 ? -10.656 -6.236 -5.394 1 96.52 23 GLY B N 1
ATOM 1345 C CA . GLY B 1 23 ? -11.733 -6.606 -4.489 1 96.52 23 GLY B CA 1
ATOM 1346 C C . GLY B 1 23 ? -11.861 -8.105 -4.296 1 96.52 23 GLY B C 1
ATOM 1347 O O . GLY B 1 23 ? -11.133 -8.881 -4.918 1 96.52 23 GLY B O 1
ATOM 1348 N N . HIS B 1 24 ? -12.783 -8.445 -3.447 1 96.33 24 HIS B N 1
ATOM 1349 C CA . HIS B 1 24 ? -13.07 -9.856 -3.214 1 96.33 24 HIS B CA 1
ATOM 1350 C C . HIS B 1 24 ? -13.404 -10.573 -4.518 1 96.33 24 HIS B C 1
ATOM 1352 O O . HIS B 1 24 ? -14.266 -10.122 -5.276 1 96.33 24 HIS B O 1
ATOM 1358 N N . GLY B 1 25 ? -12.65 -11.639 -4.823 1 96.43 25 GLY B N 1
ATOM 1359 C CA . GLY B 1 25 ? -12.925 -12.452 -5.997 1 96.43 25 GLY B CA 1
ATOM 1360 C C . GLY B 1 25 ? -12.021 -12.129 -7.171 1 96.43 25 GLY B C 1
ATOM 1361 O O . GLY B 1 25 ? -11.916 -12.915 -8.115 1 96.43 25 GLY B O 1
ATOM 1362 N N . ASP B 1 26 ? -11.414 -10.94 -7.137 1 96.93 26 ASP B N 1
ATOM 1363 C CA . ASP B 1 26 ? -10.438 -10.626 -8.175 1 96.93 26 ASP B CA 1
ATOM 1364 C C . ASP B 1 26 ? -9.25 -11.584 -8.12 1 96.93 26 ASP B C 1
ATOM 1366 O O . ASP B 1 26 ? -8.931 -12.125 -7.059 1 96.93 26 ASP B O 1
ATOM 1370 N N . GLU B 1 27 ? -8.613 -11.734 -9.299 1 97.6 27 GLU B N 1
ATOM 1371 C CA . GLU B 1 27 ? -7.484 -12.658 -9.367 1 97.6 27 GLU B CA 1
ATOM 1372 C C . GLU B 1 27 ? -6.212 -11.942 -9.81 1 97.6 27 GLU B C 1
ATOM 1374 O O . GLU B 1 27 ? -6.272 -10.957 -10.549 1 97.6 27 GLU B O 1
ATOM 1379 N N . ILE B 1 28 ? -5.076 -12.455 -9.358 1 98.57 28 ILE B N 1
ATOM 1380 C CA . ILE B 1 28 ? -3.756 -11.982 -9.761 1 98.57 28 ILE B CA 1
ATOM 1381 C C . ILE B 1 28 ? -2.883 -13.169 -10.163 1 98.57 28 ILE B C 1
ATOM 1383 O O . ILE B 1 28 ? -2.914 -14.218 -9.516 1 98.57 28 ILE B O 1
ATOM 1387 N N . VAL B 1 29 ? -2.134 -12.988 -11.261 1 98.64 29 VAL B N 1
ATOM 1388 C CA . VAL B 1 29 ? -1.234 -14.021 -11.765 1 98.64 29 VAL B CA 1
ATOM 1389 C C . VAL B 1 29 ? 0.207 -13.675 -11.398 1 98.64 29 VAL B C 1
ATOM 1391 O O . VAL B 1 29 ? 0.659 -12.55 -11.626 1 98.64 29 VAL B O 1
ATOM 1394 N N . LEU B 1 30 ? 0.912 -14.555 -10.744 1 98.8 30 LEU B N 1
ATOM 1395 C CA . LEU B 1 30 ? 2.369 -14.503 -10.688 1 98.8 30 LEU B CA 1
ATOM 1396 C C . LEU B 1 30 ? 2.987 -15.38 -11.772 1 98.8 30 LEU B C 1
ATOM 1398 O O . LEU B 1 30 ? 2.845 -16.605 -11.741 1 98.8 30 LEU B O 1
ATOM 1402 N N . ALA B 1 31 ? 3.633 -14.707 -12.683 1 98.34 31 ALA B N 1
ATOM 1403 C CA . ALA B 1 31 ? 4.05 -15.379 -13.911 1 98.34 31 ALA B CA 1
ATOM 1404 C C . ALA B 1 31 ? 5.568 -15.513 -13.975 1 98.34 31 ALA B C 1
ATOM 1406 O O . ALA B 1 31 ? 6.296 -14.609 -13.558 1 98.34 31 ALA B O 1
ATOM 1407 N N . ASP B 1 32 ? 5.966 -16.604 -14.485 1 97.41 32 ASP B N 1
ATOM 1408 C CA . ASP B 1 32 ? 7.4 -16.814 -14.66 1 97.41 32 ASP B CA 1
ATOM 1409 C C . ASP B 1 32 ? 7.929 -16.023 -15.854 1 97.41 32 ASP B C 1
ATOM 1411 O O . ASP B 1 32 ? 7.167 -15.337 -16.539 1 97.41 32 ASP B O 1
ATOM 1415 N N . ALA B 1 33 ? 9.182 -16.123 -16.095 1 97.19 33 ALA B N 1
ATOM 1416 C CA . ALA B 1 33 ? 9.863 -15.288 -17.081 1 97.19 33 ALA B CA 1
ATOM 1417 C C . ALA B 1 33 ? 9.451 -15.668 -18.5 1 97.19 33 ALA B C 1
ATOM 1419 O O . ALA B 1 33 ? 9.618 -14.879 -19.434 1 97.19 33 ALA B O 1
ATOM 1420 N N . ASN B 1 34 ? 8.965 -16.87 -18.706 1 95.51 34 ASN B N 1
ATOM 1421 C CA . ASN B 1 34 ? 8.632 -17.346 -20.045 1 95.51 34 ASN B CA 1
ATOM 1422 C C . ASN B 1 34 ? 7.166 -17.091 -20.382 1 95.51 34 ASN B C 1
ATOM 1424 O O . ASN B 1 34 ? 6.753 -17.248 -21.533 1 95.51 34 ASN B O 1
ATOM 1428 N N . PHE B 1 35 ? 6.373 -16.786 -19.404 1 95.98 35 PHE B N 1
ATOM 1429 C CA . PHE B 1 35 ? 4.955 -16.517 -19.61 1 95.98 35 PHE B CA 1
ATOM 1430 C C . PHE B 1 35 ? 4.759 -15.286 -20.487 1 95.98 35 PHE B C 1
ATOM 1432 O O . PHE B 1 35 ? 5.461 -14.286 -20.328 1 95.98 35 PHE B O 1
ATOM 1439 N N . PRO B 1 36 ? 3.807 -15.334 -21.454 1 94.71 36 PRO B N 1
ATOM 1440 C CA . PRO B 1 36 ? 3.557 -14.155 -22.287 1 94.71 36 PRO B CA 1
ATOM 1441 C C . PRO B 1 36 ? 2.775 -13.069 -21.553 1 94.71 36 PRO B C 1
ATOM 1443 O O . PRO B 1 36 ? 1.671 -12.708 -21.971 1 94.71 36 PRO B O 1
ATOM 1446 N N . SER B 1 37 ? 3.37 -12.48 -20.584 1 94.82 37 SER B N 1
ATOM 1447 C CA . SER B 1 37 ? 2.709 -11.556 -19.669 1 94.82 37 SER B CA 1
ATOM 1448 C C . SER B 1 37 ? 2.273 -10.284 -20.388 1 94.82 37 SER B C 1
ATOM 1450 O O . SER B 1 37 ? 1.168 -9.785 -20.164 1 94.82 37 SER B O 1
ATOM 1452 N N . VAL B 1 38 ? 3.05 -9.733 -21.228 1 92.21 38 VAL B N 1
ATOM 1453 C CA . VAL B 1 38 ? 2.747 -8.466 -21.885 1 92.21 38 VAL B CA 1
ATOM 1454 C C . VAL B 1 38 ? 1.573 -8.648 -22.844 1 92.21 38 VAL B C 1
ATOM 1456 O O . VAL B 1 38 ? 0.611 -7.877 -22.811 1 92.21 38 VAL B O 1
ATOM 1459 N N . SER B 1 39 ? 1.68 -9.666 -23.598 1 90.29 39 SER B N 1
ATOM 1460 C CA . SER B 1 39 ? 0.614 -9.883 -24.571 1 90.29 39 SER B CA 1
ATOM 1461 C C . SER B 1 39 ? -0.677 -10.322 -23.887 1 90.29 39 SER B C 1
ATOM 1463 O O . SER B 1 39 ? -1.772 -10.025 -24.368 1 90.29 39 SER B O 1
ATOM 1465 N N . SER B 1 40 ? -0.57 -10.988 -22.796 1 89.56 40 SER B N 1
ATOM 1466 C CA . SER B 1 40 ? -1.738 -11.465 -22.062 1 89.56 40 SER B CA 1
ATOM 1467 C C . SER B 1 40 ? -2.403 -10.333 -21.286 1 89.56 40 SER B C 1
ATOM 1469 O O . SER B 1 40 ? -3.584 -10.419 -20.944 1 89.56 40 SER B O 1
ATOM 1471 N N . SER B 1 41 ? -1.625 -9.305 -20.857 1 84.08 41 SER B N 1
ATOM 1472 C CA . SER B 1 41 ? -2.153 -8.173 -20.102 1 84.08 41 SER B CA 1
ATOM 1473 C C . SER B 1 41 ? -2.789 -7.141 -21.027 1 84.08 41 SER B C 1
ATOM 1475 O O . SER B 1 41 ? -3.198 -6.067 -20.58 1 84.08 41 SER B O 1
ATOM 1477 N N . SER B 1 42 ? -2.934 -7.296 -22.226 1 71.11 42 SER B N 1
ATOM 1478 C CA . SER B 1 42 ? -3.31 -6.309 -23.234 1 71.11 42 SER B CA 1
ATOM 1479 C C . SER B 1 42 ? -4.809 -6.032 -23.204 1 71.11 42 SER B C 1
ATOM 1481 O O . SER B 1 42 ? -5.266 -5.006 -23.712 1 71.11 42 SER B O 1
ATOM 1483 N N . LYS B 1 43 ? -5.578 -6.76 -22.551 1 70.6 43 LYS B N 1
ATOM 1484 C CA . LYS B 1 43 ? -7.006 -6.476 -22.654 1 70.6 43 LYS B CA 1
ATOM 1485 C C . LYS B 1 43 ? -7.568 -5.992 -21.32 1 70.6 43 LYS B C 1
ATOM 1487 O O . LYS B 1 43 ? -7.989 -4.84 -21.199 1 70.6 43 LYS B O 1
ATOM 1492 N N . LYS B 1 44 ? -7.439 -6.648 -20.293 1 80.7 44 LYS B N 1
ATOM 1493 C CA . LYS B 1 44 ? -8.142 -6.378 -19.042 1 80.7 44 LYS B CA 1
ATOM 1494 C C . LYS B 1 44 ? -7.175 -6.354 -17.862 1 80.7 44 LYS B C 1
ATOM 1496 O O . LYS B 1 44 ? -7.203 -5.428 -17.049 1 80.7 44 LYS B O 1
ATOM 1501 N N . ALA B 1 45 ? -6.212 -7.133 -18.059 1 90.97 45 ALA B N 1
ATOM 1502 C CA . ALA B 1 45 ? -5.311 -7.298 -16.922 1 90.97 45 ALA B CA 1
ATOM 1503 C C . ALA B 1 45 ? -4.212 -6.239 -16.934 1 90.97 45 ALA B C 1
ATOM 1505 O O . ALA B 1 45 ? -3.672 -5.909 -17.992 1 90.97 45 ALA B O 1
ATOM 1506 N N . LYS B 1 46 ? -3.9 -5.738 -15.811 1 94.66 46 LYS B N 1
ATOM 1507 C CA . LYS B 1 46 ? -2.765 -4.832 -15.663 1 94.66 46 LYS B CA 1
ATOM 1508 C C . LYS B 1 46 ? -1.446 -5.6 -15.662 1 94.66 46 LYS B C 1
ATOM 1510 O O . LYS B 1 46 ? -1.361 -6.698 -15.109 1 94.66 46 LYS B O 1
ATOM 1515 N N . PHE B 1 47 ? -0.482 -4.977 -16.252 1 96.88 47 PHE B N 1
ATOM 1516 C CA . PHE B 1 47 ? 0.847 -5.577 -16.276 1 96.88 47 PHE B CA 1
ATOM 1517 C C . PHE B 1 47 ? 1.738 -4.962 -15.203 1 96.88 47 PHE B C 1
ATOM 1519 O O . PHE B 1 47 ? 1.826 -3.737 -15.089 1 96.88 47 PHE B O 1
ATOM 1526 N N . ILE B 1 48 ? 2.333 -5.752 -14.372 1 97.86 48 ILE B N 1
ATOM 1527 C CA . ILE B 1 48 ? 3.301 -5.34 -13.361 1 97.86 48 ILE B CA 1
ATOM 1528 C C . ILE B 1 48 ? 4.643 -6.018 -13.624 1 97.86 48 ILE B C 1
ATOM 1530 O O . ILE B 1 48 ? 4.715 -7.244 -13.735 1 97.86 48 ILE B O 1
ATOM 1534 N N . ASP B 1 49 ? 5.696 -5.238 -13.727 1 97.61 49 ASP B N 1
ATOM 1535 C CA . ASP B 1 49 ? 7.037 -5.779 -13.929 1 97.61 49 ASP B CA 1
ATOM 1536 C C . ASP B 1 49 ? 7.719 -6.069 -12.593 1 97.61 49 ASP B C 1
ATOM 1538 O O . ASP B 1 49 ? 7.965 -5.155 -11.804 1 97.61 49 ASP B O 1
ATOM 1542 N N . ALA B 1 50 ? 8.031 -7.317 -12.293 1 98.18 50 ALA B N 1
ATOM 1543 C CA . ALA B 1 50 ? 8.777 -7.786 -11.128 1 98.18 50 ALA B CA 1
ATOM 1544 C C . ALA B 1 50 ? 9.883 -8.754 -11.539 1 98.18 50 ALA B C 1
ATOM 1546 O O . ALA B 1 50 ? 10.137 -9.744 -10.849 1 98.18 50 ALA B O 1
ATOM 1547 N N . SER B 1 51 ? 10.539 -8.54 -12.649 1 97.35 51 SER B N 1
ATOM 1548 C CA . SER B 1 51 ? 11.494 -9.44 -13.285 1 97.35 51 SER B CA 1
ATOM 1549 C C . SER B 1 51 ? 12.688 -9.711 -12.376 1 97.35 51 SER B C 1
ATOM 1551 O O . SER B 1 51 ? 13.415 -10.688 -12.571 1 97.35 51 SER B O 1
ATOM 1553 N N . GLY B 1 52 ? 12.871 -8.969 -11.362 1 95.78 52 GLY B N 1
ATOM 1554 C CA . GLY B 1 52 ? 14.019 -9.135 -10.485 1 95.78 52 GLY B CA 1
ATOM 1555 C C . GLY B 1 52 ? 13.773 -10.121 -9.359 1 95.78 52 GLY B C 1
ATOM 1556 O O . GLY B 1 52 ? 14.67 -10.396 -8.559 1 95.78 52 GLY B O 1
ATOM 1557 N N . HIS B 1 53 ? 12.643 -10.724 -9.341 1 98.18 53 HIS B N 1
ATOM 1558 C CA . HIS B 1 53 ? 12.273 -11.575 -8.216 1 98.18 53 HIS B CA 1
ATOM 1559 C C . HIS B 1 53 ? 11.755 -12.927 -8.695 1 98.18 53 HIS B C 1
ATOM 1561 O O . HIS B 1 53 ? 11.344 -13.066 -9.849 1 98.18 53 HIS B O 1
ATOM 1567 N N . SER B 1 54 ? 11.758 -13.896 -7.796 1 98.45 54 SER B N 1
ATOM 1568 C CA . SER B 1 54 ? 11.187 -15.206 -8.089 1 98.45 54 SER B CA 1
ATOM 1569 C C . SER B 1 54 ? 9.721 -15.276 -7.671 1 98.45 54 SER B C 1
ATOM 1571 O O . SER B 1 54 ? 9.243 -14.424 -6.92 1 98.45 54 SER B O 1
ATOM 1573 N N . ILE B 1 55 ? 9.043 -16.286 -8.164 1 98.63 55 ILE B N 1
ATOM 1574 C CA . ILE B 1 55 ? 7.624 -16.41 -7.847 1 98.63 55 ILE B CA 1
ATOM 1575 C C . ILE B 1 55 ? 7.454 -16.773 -6.374 1 98.63 55 ILE B C 1
ATOM 1577 O O . ILE B 1 55 ? 6.601 -16.21 -5.683 1 98.63 55 ILE B O 1
ATOM 1581 N N . PRO B 1 56 ? 8.299 -17.663 -5.763 1 98.71 56 PRO B N 1
ATOM 1582 C CA . PRO B 1 56 ? 8.129 -17.923 -4.331 1 98.71 56 PRO B CA 1
ATOM 1583 C C . PRO B 1 56 ? 8.289 -16.665 -3.48 1 98.71 56 PRO B C 1
ATOM 1585 O O . PRO B 1 56 ? 7.506 -16.439 -2.554 1 98.71 56 PRO B O 1
ATOM 1588 N N . GLU B 1 57 ? 9.285 -15.829 -3.794 1 98.5 57 GLU B N 1
ATOM 1589 C CA . GLU B 1 57 ? 9.478 -14.58 -3.063 1 98.5 57 GLU B CA 1
ATOM 1590 C C . GLU B 1 57 ? 8.262 -13.668 -3.198 1 98.5 57 GLU B C 1
ATOM 1592 O O . GLU B 1 57 ? 7.801 -13.089 -2.212 1 98.5 57 GLU B O 1
ATOM 1597 N N . MET B 1 58 ? 7.779 -13.563 -4.382 1 98.76 58 MET B N 1
ATOM 1598 C CA . MET B 1 58 ? 6.625 -12.71 -4.653 1 98.76 58 MET B CA 1
ATOM 1599 C C . MET B 1 58 ? 5.377 -13.248 -3.962 1 98.76 58 MET B C 1
ATOM 1601 O O . MET B 1 58 ? 4.595 -12.48 -3.398 1 98.76 58 MET B O 1
ATOM 1605 N N . LEU B 1 59 ? 5.191 -14.572 -4.085 1 98.87 59 LEU B N 1
ATOM 1606 C CA . LEU B 1 59 ? 4.046 -15.221 -3.455 1 98.87 59 LEU B CA 1
ATOM 1607 C C . LEU B 1 59 ? 4.018 -14.937 -1.957 1 98.87 59 LEU B C 1
ATOM 1609 O O . LEU B 1 59 ? 2.981 -14.551 -1.413 1 98.87 59 LEU B O 1
ATOM 1613 N N . GLU B 1 60 ? 5.131 -15.084 -1.334 1 98.7 60 GLU B N 1
ATOM 1614 C CA . GLU B 1 60 ? 5.232 -14.828 0.099 1 98.7 60 GLU B CA 1
ATOM 1615 C C . GLU B 1 60 ? 4.901 -13.375 0.425 1 98.7 60 GLU B C 1
ATOM 1617 O O . GLU B 1 60 ? 4.131 -13.1 1.348 1 98.7 60 GLU B O 1
ATOM 1622 N N . ALA B 1 61 ? 5.462 -12.486 -0.307 1 98.67 61 ALA B N 1
ATOM 1623 C CA . ALA B 1 61 ? 5.26 -11.058 -0.078 1 98.67 61 ALA B CA 1
ATOM 1624 C C . ALA B 1 61 ? 3.799 -10.67 -0.289 1 98.67 61 ALA B C 1
ATOM 1626 O O . ALA B 1 61 ? 3.226 -9.926 0.51 1 98.67 61 ALA B O 1
ATOM 1627 N N . VAL B 1 62 ? 3.232 -11.166 -1.351 1 98.79 62 VAL B N 1
ATOM 1628 C CA . VAL B 1 62 ? 1.85 -10.839 -1.688 1 98.79 62 VAL B CA 1
ATOM 1629 C C . VAL B 1 62 ? 0.914 -11.375 -0.607 1 98.79 62 VAL B C 1
ATOM 1631 O O . VAL B 1 62 ? 0.005 -10.671 -0.16 1 98.79 62 VAL B O 1
ATOM 1634 N N . LEU B 1 63 ? 1.157 -12.558 -0.147 1 98.44 63 LEU B N 1
ATOM 1635 C CA . LEU B 1 63 ? 0.237 -13.193 0.79 1 98.44 63 LEU B CA 1
ATOM 1636 C C . LEU B 1 63 ? 0.386 -12.597 2.186 1 98.44 63 LEU B C 1
ATOM 1638 O O . LEU B 1 63 ? -0.481 -12.786 3.042 1 98.44 63 LEU B O 1
ATOM 1642 N N . LYS B 1 64 ? 1.461 -11.907 2.438 1 97.96 64 LYS B N 1
ATOM 1643 C CA . LYS B 1 64 ? 1.572 -11.145 3.678 1 97.96 64 LYS B CA 1
ATOM 1644 C C . LYS B 1 64 ? 0.522 -10.038 3.739 1 97.96 64 LYS B C 1
ATOM 1646 O O . LYS B 1 64 ? 0.058 -9.675 4.821 1 97.96 64 LYS B O 1
ATOM 1651 N N . LEU B 1 65 ? 0.07 -9.57 2.583 1 98.02 65 LEU B N 1
ATOM 1652 C CA . LEU B 1 65 ? -0.817 -8.413 2.518 1 98.02 65 LEU B CA 1
ATOM 1653 C C . LEU B 1 65 ? -2.225 -8.831 2.108 1 98.02 65 LEU B C 1
ATOM 1655 O O . LEU B 1 65 ? -3.209 -8.243 2.563 1 98.02 65 LEU B O 1
ATOM 1659 N N . MET B 1 66 ? -2.325 -9.802 1.276 1 97.73 66 MET B N 1
ATOM 1660 C CA . MET B 1 66 ? -3.587 -10.14 0.624 1 97.73 66 MET B CA 1
ATOM 1661 C C . MET B 1 66 ? -4.108 -11.487 1.112 1 97.73 66 MET B C 1
ATOM 1663 O O . MET B 1 66 ? -3.452 -12.514 0.931 1 97.73 66 MET B O 1
ATOM 1667 N N . PRO B 1 67 ? -5.268 -11.511 1.656 1 96.22 67 PRO B N 1
ATOM 1668 C CA . PR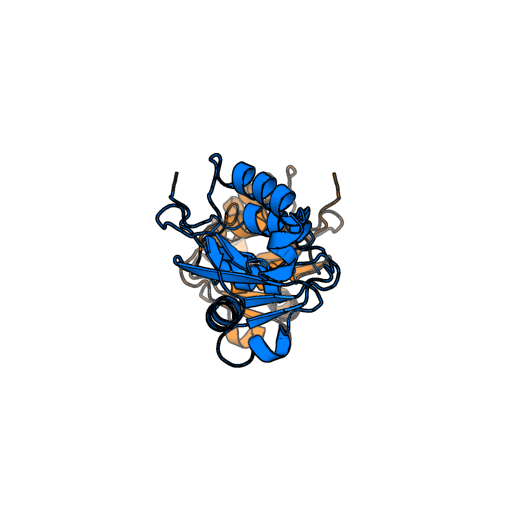O B 1 67 ? -5.843 -12.813 2.003 1 96.22 67 PRO B CA 1
ATOM 1669 C C . PRO B 1 67 ? -6.312 -13.596 0.778 1 96.22 67 PRO B C 1
ATOM 1671 O O . PRO B 1 67 ? -6.706 -12.998 -0.227 1 96.22 67 PRO B O 1
ATOM 1674 N N . LEU B 1 68 ? -6.33 -14.888 0.891 1 96.78 68 LEU B N 1
ATOM 1675 C CA . LEU B 1 68 ? -6.902 -15.742 -0.144 1 96.78 68 LEU B CA 1
ATOM 1676 C C . LEU B 1 68 ? -8.386 -15.986 0.111 1 96.78 68 LEU B C 1
ATOM 1678 O O . LEU B 1 68 ? -8.835 -15.962 1.26 1 96.78 68 LEU B O 1
ATOM 1682 N N . ASP B 1 69 ? -9.104 -16.218 -0.911 1 95.73 69 ASP B N 1
ATOM 1683 C CA . ASP B 1 69 ? -10.527 -16.525 -0.795 1 95.73 69 ASP B CA 1
ATOM 1684 C C . ASP B 1 69 ? -10.743 -17.956 -0.309 1 95.73 69 ASP B C 1
ATOM 1686 O O . ASP B 1 69 ? -10.763 -18.893 -1.11 1 95.73 69 ASP B O 1
ATOM 1690 N N . THR B 1 70 ? -11.011 -18.13 0.896 1 89.27 70 THR B N 1
ATOM 1691 C CA . THR B 1 70 ? -11.144 -19.467 1.465 1 89.27 70 THR B CA 1
ATOM 1692 C C . THR B 1 70 ? -12.575 -19.976 1.322 1 89.27 70 THR B C 1
ATOM 1694 O O . THR B 1 70 ? -12.897 -21.075 1.777 1 89.27 70 THR B O 1
ATOM 1697 N N . TYR B 1 71 ? -13.44 -19.254 0.677 1 90.01 71 TYR B N 1
ATOM 1698 C CA . TYR B 1 71 ? -14.838 -19.644 0.527 1 90.01 71 TYR B CA 1
ATOM 1699 C C . TYR B 1 71 ? -15.072 -20.331 -0.813 1 90.01 71 TYR B C 1
ATOM 1701 O O . TYR B 1 71 ? -16.194 -20.737 -1.122 1 90.01 71 TYR B O 1
ATOM 1709 N N . VAL B 1 72 ? -14.031 -20.406 -1.57 1 91.26 72 VAL B N 1
ATOM 1710 C CA . VAL B 1 72 ? -14.18 -21.033 -2.879 1 91.26 72 VAL B CA 1
ATOM 1711 C C . VAL B 1 72 ? -13.315 -22.289 -2.952 1 91.26 72 VAL B C 1
ATOM 1713 O O . VAL B 1 72 ? -12.362 -22.44 -2.184 1 91.26 72 VAL B O 1
ATOM 1716 N N . PHE B 1 73 ? -13.502 -23.136 -3.87 1 86.31 73 PHE B N 1
ATOM 1717 C CA . PHE B 1 73 ? -12.828 -24.421 -4.013 1 86.31 73 PHE B CA 1
ATOM 1718 C C . PHE B 1 73 ? -11.424 -24.235 -4.577 1 86.31 73 PHE B C 1
ATOM 1720 O O . PHE B 1 73 ? -10.508 -24.985 -4.234 1 86.31 73 PHE B O 1
ATOM 1727 N N . ASN B 1 74 ? -11.21 -23.169 -5.363 1 89.19 74 ASN B N 1
ATOM 1728 C CA . ASN B 1 74 ? -9.934 -23.026 -6.055 1 89.19 74 ASN B CA 1
ATOM 1729 C C . ASN B 1 74 ? -9.359 -21.623 -5.886 1 89.19 74 ASN B C 1
ATOM 1731 O O . ASN B 1 74 ? -9.186 -20.895 -6.865 1 89.19 74 ASN B O 1
ATOM 1735 N N . PRO B 1 75 ? -8.994 -21.34 -4.62 1 95.68 75 PRO B N 1
ATOM 1736 C CA . PRO B 1 75 ? -8.424 -20.003 -4.433 1 95.68 75 PRO B CA 1
ATOM 1737 C C . PRO B 1 75 ? -7.036 -19.862 -5.054 1 95.68 75 PRO B C 1
ATOM 1739 O O . PRO B 1 75 ? -6.535 -18.745 -5.207 1 95.68 75 PRO B O 1
ATOM 1742 N N . VAL B 1 76 ? -6.432 -21.033 -5.369 1 98.27 76 VAL B N 1
ATOM 1743 C CA . VAL B 1 76 ? -5.11 -21.1 -5.985 1 98.27 76 VAL B CA 1
ATOM 1744 C C . VAL B 1 76 ? -5.139 -22.065 -7.167 1 98.27 76 VAL B C 1
ATOM 1746 O O . VAL B 1 76 ? -5.621 -23.194 -7.044 1 98.27 76 VAL B O 1
ATOM 1749 N N . ALA B 1 77 ? -4.639 -21.6 -8.272 1 98.14 77 ALA B N 1
ATOM 1750 C CA . ALA B 1 77 ? -4.63 -22.444 -9.464 1 98.14 77 ALA B CA 1
ATOM 1751 C C . ALA B 1 77 ? -3.248 -22.465 -10.11 1 98.14 77 ALA B C 1
ATOM 1753 O O . ALA B 1 77 ? -2.537 -21.457 -10.103 1 98.14 77 ALA B O 1
ATOM 1754 N N . LEU B 1 78 ? -2.925 -23.596 -10.65 1 98.07 78 LEU B N 1
ATOM 1755 C CA . LEU B 1 78 ? -1.669 -23.823 -11.356 1 98.07 78 LEU B CA 1
ATOM 1756 C C . LEU B 1 78 ? -1.925 -24.364 -12.759 1 98.07 78 LEU B C 1
ATOM 1758 O O . LEU B 1 78 ? -2.992 -24.918 -13.03 1 98.07 78 LEU B O 1
ATOM 1762 N N . MET B 1 79 ? -0.912 -24.134 -13.595 1 96.15 79 MET B N 1
ATOM 1763 C CA . MET B 1 79 ? -0.917 -24.832 -14.878 1 96.15 79 MET B CA 1
ATOM 1764 C C . MET B 1 79 ? -0.402 -26.259 -14.722 1 96.15 79 MET B C 1
ATOM 1766 O O . MET B 1 79 ? 0.727 -26.471 -14.276 1 96.15 79 MET B O 1
ATOM 1770 N N . ASP B 1 80 ? -1.166 -27.15 -15.157 1 95.5 80 ASP B N 1
ATOM 1771 C CA . ASP B 1 80 ? -0.818 -28.557 -14.989 1 95.5 80 ASP B CA 1
ATOM 1772 C C . ASP B 1 80 ? 0.309 -28.961 -15.936 1 95.5 80 ASP B C 1
ATOM 1774 O O . ASP B 1 80 ? 0.533 -28.308 -16.957 1 95.5 80 ASP B O 1
ATOM 1778 N N . MET B 1 81 ? 0.948 -30.044 -15.56 1 93.41 81 MET B N 1
ATOM 1779 C CA . MET B 1 81 ? 1.992 -30.602 -16.414 1 93.41 81 MET B CA 1
ATOM 1780 C C . MET B 1 81 ? 1.397 -31.181 -17.693 1 93.41 81 MET B C 1
ATOM 1782 O O . MET B 1 81 ? 0.286 -31.713 -17.681 1 93.41 81 MET B O 1
ATOM 1786 N N . VAL B 1 82 ? 2.12 -31.138 -18.701 1 90.49 82 VAL B N 1
ATOM 1787 C CA . VAL B 1 82 ? 1.7 -31.823 -19.918 1 90.49 82 VAL B CA 1
ATOM 1788 C C . VAL B 1 82 ? 1.851 -33.332 -19.741 1 90.49 82 VAL B C 1
ATOM 1790 O O . VAL B 1 82 ? 2.611 -33.79 -18.885 1 90.49 82 VAL B O 1
ATOM 1793 N N . ASN B 1 83 ? 1.172 -34.062 -20.553 1 89.48 83 ASN B N 1
ATOM 1794 C CA . ASN B 1 83 ? 1.097 -35.511 -20.406 1 89.48 83 ASN B CA 1
ATOM 1795 C C . ASN B 1 83 ? 2.481 -36.152 -20.448 1 89.48 83 ASN B C 1
ATOM 1797 O O . ASN B 1 83 ? 2.764 -37.08 -19.689 1 89.48 83 ASN B O 1
ATOM 1801 N N . SER B 1 84 ? 3.318 -35.72 -21.257 1 88.92 84 SER B N 1
ATOM 1802 C CA . SER B 1 84 ? 4.658 -36.282 -21.394 1 88.92 84 SER B CA 1
ATOM 1803 C C . SER B 1 84 ? 5.461 -36.117 -20.108 1 88.92 84 SER B C 1
ATOM 1805 O O . SER B 1 84 ? 6.24 -36.998 -19.74 1 88.92 84 SER B O 1
ATOM 1807 N N . ASP B 1 85 ? 5.258 -34.986 -19.404 1 89.18 85 ASP B N 1
ATOM 1808 C CA . ASP B 1 85 ? 5.993 -34.718 -18.172 1 89.18 85 ASP B CA 1
ATOM 1809 C C . ASP B 1 85 ? 5.376 -35.464 -16.991 1 89.18 85 ASP B C 1
ATOM 1811 O O . ASP B 1 85 ? 6.08 -35.845 -16.054 1 89.18 85 ASP B O 1
ATOM 1815 N N . LYS B 1 86 ? 4.107 -35.62 -17.008 1 88 86 LYS B N 1
ATOM 1816 C CA . LYS B 1 86 ? 3.446 -36.418 -15.978 1 88 86 LYS B CA 1
ATOM 1817 C C . LYS B 1 86 ? 3.964 -37.853 -15.978 1 88 86 LYS B C 1
ATOM 1819 O O . LYS B 1 86 ? 4.177 -38.441 -14.916 1 88 86 LYS B O 1
ATOM 1824 N N . LYS B 1 87 ? 4.172 -38.399 -17.181 1 90.12 87 LYS B N 1
ATOM 1825 C CA . LYS B 1 87 ? 4.613 -39.782 -17.337 1 90.12 87 LYS B CA 1
ATOM 1826 C C . LYS B 1 87 ? 6.009 -39.983 -16.753 1 90.12 87 LYS B C 1
ATOM 1828 O O . LYS B 1 87 ? 6.342 -41.076 -16.29 1 90.12 87 LYS B O 1
ATOM 1833 N N . LYS B 1 88 ? 6.768 -38.992 -16.691 1 90.51 88 LYS B N 1
ATOM 1834 C CA . LYS B 1 88 ? 8.127 -39.054 -16.16 1 90.51 88 LYS B CA 1
ATOM 1835 C C . LYS B 1 88 ? 8.132 -38.882 -14.643 1 90.51 88 LYS B C 1
ATOM 1837 O O . LYS B 1 88 ? 9.183 -38.975 -14.006 1 90.51 88 LYS B O 1
ATOM 1842 N N . ASP B 1 89 ? 7.028 -38.633 -14.002 1 86.09 89 ASP B N 1
ATOM 1843 C CA . ASP B 1 89 ? 6.878 -38.388 -12.57 1 86.09 89 ASP B CA 1
ATOM 1844 C C . ASP B 1 89 ? 7.756 -37.225 -12.117 1 86.09 89 ASP B C 1
ATOM 1846 O O . ASP B 1 89 ? 8.457 -37.326 -11.108 1 86.09 89 ASP B O 1
ATOM 1850 N N . MET B 1 90 ? 7.846 -36.271 -12.971 1 84.89 90 MET B N 1
ATOM 1851 C CA . MET B 1 90 ? 8.658 -35.09 -12.69 1 84.89 90 MET B CA 1
ATOM 1852 C C . MET B 1 90 ? 8.138 -34.352 -11.461 1 84.89 90 MET B C 1
ATOM 1854 O O . MET B 1 90 ? 6.929 -34.166 -11.309 1 84.89 90 MET B O 1
ATOM 1858 N N . LYS B 1 91 ? 8.973 -34.107 -10.545 1 86.77 91 LYS B N 1
ATOM 1859 C CA . LYS B 1 91 ? 8.629 -33.287 -9.387 1 86.77 91 LYS B CA 1
ATOM 1860 C C . LYS B 1 91 ? 8.9 -31.81 -9.659 1 86.77 91 LYS B C 1
ATOM 1862 O O . LYS B 1 91 ? 9.976 -31.449 -10.139 1 86.77 91 LYS B O 1
ATOM 1867 N N . ILE B 1 92 ? 7.86 -31.04 -9.362 1 91.36 92 ILE B N 1
ATOM 1868 C CA . ILE B 1 92 ? 7.996 -29.599 -9.54 1 91.36 92 ILE B CA 1
ATOM 1869 C C . ILE B 1 92 ? 8.344 -28.944 -8.205 1 91.36 92 ILE B C 1
ATOM 1871 O O . ILE B 1 92 ? 7.479 -28.786 -7.34 1 91.36 92 ILE B O 1
ATOM 1875 N N . LYS B 1 93 ? 9.486 -28.566 -8.01 1 91.53 93 LYS B N 1
ATOM 1876 C CA . LYS B 1 93 ? 10.003 -28.011 -6.763 1 91.53 93 LYS B CA 1
ATOM 1877 C C . LYS B 1 93 ? 9.204 -26.784 -6.335 1 91.53 93 LYS B C 1
ATOM 1879 O O . LYS B 1 93 ? 8.85 -26.645 -5.162 1 91.53 93 LYS B O 1
ATOM 1884 N N . ASN B 1 94 ? 8.87 -25.955 -7.199 1 94.8 94 ASN B N 1
ATOM 1885 C CA . ASN B 1 94 ? 8.155 -24.728 -6.863 1 94.8 94 ASN B CA 1
ATOM 1886 C C . ASN B 1 94 ? 6.777 -25.024 -6.279 1 94.8 94 ASN B C 1
ATOM 1888 O O . ASN B 1 94 ? 6.294 -24.29 -5.416 1 94.8 94 ASN B O 1
ATOM 1892 N N . TRP B 1 95 ? 6.174 -26.088 -6.731 1 96.46 95 TRP B N 1
ATOM 1893 C CA . TRP B 1 95 ? 4.84 -26.386 -6.219 1 96.46 95 TRP B CA 1
ATOM 1894 C C . TRP B 1 95 ? 4.891 -26.734 -4.735 1 96.46 95 TRP B C 1
ATOM 1896 O O . TRP B 1 95 ? 4 -26.355 -3.972 1 96.46 95 TRP B O 1
ATOM 1906 N N . GLU B 1 96 ? 5.862 -27.449 -4.347 1 95.56 96 GLU B N 1
ATOM 1907 C CA . GLU B 1 96 ? 6.033 -27.756 -2.93 1 95.56 96 GLU B CA 1
ATOM 1908 C C . GLU B 1 96 ? 6.276 -26.488 -2.116 1 95.56 96 GLU B C 1
ATOM 1910 O O . GLU B 1 96 ? 5.716 -26.325 -1.03 1 95.56 96 GLU B O 1
ATOM 1915 N N . VAL B 1 97 ? 7.116 -25.676 -2.658 1 98 97 VAL B N 1
ATOM 1916 C CA . VAL B 1 97 ? 7.421 -24.413 -1.994 1 98 97 VAL B CA 1
ATOM 1917 C C . VAL B 1 97 ? 6.159 -23.559 -1.902 1 98 97 VAL B C 1
ATOM 1919 O O . VAL B 1 97 ? 5.863 -22.988 -0.849 1 98 97 VAL B O 1
ATOM 1922 N N . TYR B 1 98 ? 5.394 -23.52 -3.027 1 98.39 98 TYR B N 1
ATOM 1923 C CA . TYR B 1 98 ? 4.14 -22.775 -3.028 1 98.39 98 TYR B CA 1
ATOM 1924 C C . TYR B 1 98 ? 3.202 -23.284 -1.94 1 98.39 98 TYR B C 1
ATOM 1926 O O . TYR B 1 98 ? 2.608 -22.492 -1.204 1 98.39 98 TYR B O 1
ATOM 1934 N N . GLN B 1 99 ? 3.135 -24.613 -1.906 1 97.64 99 GLN B N 1
ATOM 1935 C CA . GLN B 1 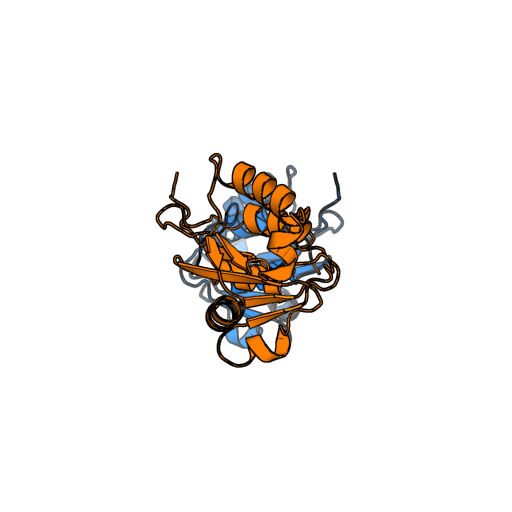99 ? 2.239 -25.225 -0.931 1 97.64 99 GLN B CA 1
ATOM 1936 C C . GLN B 1 99 ? 2.594 -24.794 0.489 1 97.64 99 GLN B C 1
ATOM 1938 O O . GLN B 1 99 ? 1.714 -24.424 1.27 1 97.64 99 GLN B O 1
ATOM 1943 N N . THR B 1 100 ? 3.796 -24.8 0.818 1 98.13 100 THR B N 1
ATOM 1944 C CA . THR B 1 100 ? 4.27 -24.416 2.143 1 98.13 100 THR B CA 1
ATOM 1945 C C . THR B 1 100 ? 3.93 -22.958 2.437 1 98.13 100 THR B C 1
ATOM 1947 O O . THR B 1 100 ? 3.433 -22.637 3.519 1 98.13 100 THR B O 1
ATOM 1950 N N . ILE B 1 101 ? 4.178 -22.073 1.479 1 98.47 101 ILE B N 1
ATOM 1951 C CA . ILE B 1 101 ? 3.933 -20.644 1.644 1 98.47 101 ILE B CA 1
ATOM 1952 C C . ILE B 1 101 ? 2.44 -20.398 1.856 1 98.47 101 ILE B C 1
ATOM 1954 O O . ILE B 1 101 ? 2.049 -19.672 2.772 1 98.47 101 ILE B O 1
ATOM 1958 N N . VAL B 1 102 ? 1.665 -21.031 1.016 1 98.05 102 VAL B N 1
ATOM 1959 C CA . VAL B 1 102 ? 0.222 -20.817 1.041 1 98.05 102 VAL B CA 1
ATOM 1960 C C . VAL B 1 102 ? -0.361 -21.375 2.337 1 98.05 102 VAL B C 1
ATOM 1962 O O . VAL B 1 102 ? -1.168 -20.715 2.997 1 98.05 102 VAL B O 1
ATOM 1965 N N . ASP B 1 103 ? 0.067 -22.591 2.715 1 97.13 103 ASP B N 1
ATOM 1966 C CA . ASP B 1 103 ? -0.429 -23.199 3.946 1 97.13 103 ASP B CA 1
ATOM 1967 C C . ASP B 1 103 ? -0.115 -22.324 5.157 1 97.13 103 ASP B C 1
ATOM 1969 O O . ASP B 1 103 ? -0.948 -22.171 6.052 1 97.13 103 ASP B O 1
ATOM 1973 N N . LYS B 1 104 ? 1.024 -21.783 5.197 1 96.89 104 LYS B N 1
ATOM 1974 C CA . LYS B 1 104 ? 1.428 -20.9 6.287 1 96.89 104 LYS B CA 1
ATOM 1975 C C . LYS B 1 104 ? 0.571 -19.637 6.318 1 96.89 104 LYS B C 1
ATOM 1977 O O . LYS B 1 104 ? 0.158 -19.188 7.389 1 96.89 104 LYS B O 1
ATOM 1982 N N . ALA B 1 105 ? 0.302 -19.079 5.194 1 96.09 105 ALA B N 1
ATOM 1983 C CA . ALA B 1 105 ? -0.453 -17.832 5.104 1 96.09 105 ALA B CA 1
ATOM 1984 C C . ALA B 1 105 ? -1.909 -18.041 5.51 1 96.09 105 ALA B C 1
ATOM 1986 O O . ALA B 1 105 ? -2.525 -17.158 6.111 1 96.09 105 ALA B O 1
ATOM 1987 N N . VAL B 1 106 ? -2.451 -19.174 5.182 1 93.63 106 VAL B N 1
ATOM 1988 C CA . VAL B 1 106 ? -3.866 -19.444 5.41 1 93.63 106 VAL B CA 1
ATOM 1989 C C . VAL B 1 106 ? -4.057 -20.082 6.784 1 93.63 106 VAL B C 1
ATOM 1991 O O . VAL B 1 106 ? -5.097 -19.899 7.421 1 93.63 106 VAL B O 1
ATOM 1994 N N . GLY B 1 107 ? -3.103 -20.803 7.249 1 92.69 107 GLY B N 1
ATOM 1995 C CA . GLY B 1 107 ? -3.202 -21.531 8.504 1 92.69 107 GLY B CA 1
ATOM 1996 C C . GLY B 1 107 ? -3.77 -22.928 8.34 1 92.69 107 GLY B C 1
ATOM 1997 O O . GLY B 1 107 ? -3.862 -23.685 9.309 1 92.69 107 GLY B O 1
ATOM 1998 N N . ASP B 1 108 ? -4.22 -23.329 7.158 1 89.86 108 ASP B N 1
ATOM 1999 C CA . ASP B 1 108 ? -4.749 -24.642 6.801 1 89.86 108 ASP B CA 1
ATOM 2000 C C . ASP B 1 108 ? -4.265 -25.071 5.418 1 89.86 108 ASP B C 1
ATOM 2002 O O . ASP B 1 108 ? -3.9 -24.231 4.593 1 89.86 108 ASP B O 1
ATOM 2006 N N . PRO B 1 109 ? -4.254 -26.327 5.235 1 91.87 109 PRO B N 1
ATOM 2007 C CA . PRO B 1 109 ? -3.878 -26.786 3.895 1 91.87 109 PRO B CA 1
ATOM 2008 C C . PRO B 1 109 ? -4.848 -26.312 2.816 1 91.87 109 PRO B C 1
ATOM 2010 O O . PRO B 1 109 ? -6.065 -26.362 3.009 1 91.87 109 PRO B O 1
ATOM 2013 N N . VAL B 1 110 ? -4.336 -25.85 1.787 1 94.78 110 VAL B N 1
ATOM 2014 C CA . VAL B 1 110 ? -5.129 -25.394 0.651 1 94.78 110 VAL B CA 1
ATOM 2015 C C . VAL B 1 110 ? -4.852 -26.279 -0.562 1 94.78 110 VAL B C 1
ATOM 2017 O O . VAL B 1 110 ? -3.697 -26.457 -0.957 1 94.78 110 VAL B O 1
ATOM 2020 N N . GLU B 1 111 ? -5.813 -26.838 -1.082 1 94.19 111 GLU B N 1
ATOM 2021 C CA . GLU B 1 111 ? -5.646 -27.633 -2.295 1 94.19 111 GLU B CA 1
ATOM 2022 C C . GLU B 1 111 ? -5.538 -26.742 -3.529 1 94.19 111 GLU B C 1
ATOM 2024 O O . GLU B 1 111 ? -6.35 -25.834 -3.719 1 94.19 111 GLU B O 1
ATOM 2029 N N . PHE B 1 112 ? -4.597 -27.038 -4.29 1 96.97 112 PHE B N 1
ATOM 2030 C CA . PHE B 1 112 ? -4.403 -26.276 -5.518 1 96.97 112 PHE B CA 1
ATOM 2031 C C . PHE B 1 112 ? -5.198 -26.887 -6.665 1 96.97 112 PHE B C 1
ATOM 2033 O O . PHE B 1 112 ? -5.269 -28.111 -6.796 1 96.97 112 PHE B O 1
ATOM 2040 N N . TYR B 1 113 ? -5.782 -26.044 -7.451 1 97.3 113 TYR B N 1
ATOM 2041 C CA . TYR B 1 113 ? -6.428 -26.483 -8.683 1 97.3 113 TYR B CA 1
ATOM 2042 C C . TYR B 1 113 ? -5.437 -26.505 -9.84 1 97.3 113 TYR B C 1
ATOM 2044 O O . TYR B 1 113 ? -4.827 -25.484 -10.164 1 97.3 113 TYR B O 1
ATOM 2052 N N . LYS B 1 114 ? -5.254 -27.646 -10.432 1 96.5 114 LYS B N 1
ATOM 2053 C CA . LYS B 1 114 ? -4.389 -27.771 -11.602 1 96.5 114 LYS B CA 1
ATOM 2054 C C . LYS B 1 114 ? -5.208 -27.806 -12.89 1 96.5 114 LYS B C 1
ATOM 2056 O O . LYS B 1 114 ? -6.065 -28.674 -13.063 1 96.5 114 LYS B O 1
ATOM 2061 N N . MET B 1 115 ? -4.9 -26.863 -13.745 1 95.81 115 MET B N 1
ATOM 2062 C CA . MET B 1 115 ? -5.721 -26.781 -14.95 1 95.81 115 MET B CA 1
ATOM 2063 C C . MET B 1 115 ? -4.864 -26.93 -16.202 1 95.81 115 MET B C 1
ATOM 2065 O O . MET B 1 115 ? -3.65 -26.721 -16.158 1 95.81 115 MET B O 1
ATOM 2069 N N . GLU B 1 116 ? -5.567 -27.223 -17.31 1 95.21 116 GLU B N 1
ATOM 2070 C CA . GLU B 1 116 ? -4.913 -27.348 -18.609 1 95.21 116 GLU B CA 1
ATOM 2071 C C . GLU B 1 116 ? -4.356 -26.006 -19.077 1 95.21 116 GLU B C 1
ATOM 2073 O O . GLU B 1 116 ? -4.87 -24.95 -18.704 1 95.21 116 GLU B O 1
ATOM 2078 N N . ARG B 1 117 ? -3.33 -26.129 -19.912 1 94.29 117 ARG B N 1
ATOM 2079 C CA . ARG B 1 117 ? -2.523 -24.984 -20.322 1 94.29 117 ARG B CA 1
ATOM 2080 C C . ARG B 1 117 ? -3.394 -23.892 -20.935 1 94.29 117 ARG B C 1
ATOM 2082 O O . ARG B 1 117 ? -3.311 -22.728 -20.538 1 94.29 117 ARG B O 1
ATOM 2089 N N . PHE B 1 118 ? -4.181 -24.161 -21.868 1 94.06 118 PHE B N 1
ATOM 2090 C CA . PHE B 1 118 ? -4.963 -23.155 -22.578 1 94.06 118 PHE B CA 1
ATOM 2091 C C . PHE B 1 118 ? -6.025 -22.552 -21.667 1 94.06 118 PHE B C 1
ATOM 2093 O O . PHE B 1 118 ? -6.318 -21.357 -21.75 1 94.06 118 PHE B O 1
ATOM 2100 N N . ASP B 1 119 ? -6.619 -23.362 -20.802 1 96.03 119 ASP B N 1
ATOM 2101 C CA . ASP B 1 119 ? -7.546 -22.844 -19.801 1 96.03 119 ASP B CA 1
ATOM 2102 C C . ASP B 1 119 ? -6.847 -21.868 -18.857 1 96.03 119 ASP B C 1
ATOM 2104 O O . ASP B 1 119 ? -7.426 -20.853 -18.465 1 96.03 119 ASP B O 1
ATOM 2108 N N . PHE B 1 120 ? -5.66 -22.216 -18.542 1 96.11 120 PHE B N 1
ATOM 2109 C CA . PHE B 1 120 ? -4.881 -21.344 -17.671 1 96.11 120 PHE B CA 1
ATOM 2110 C C . PHE B 1 120 ? -4.651 -19.988 -18.328 1 96.11 120 PHE B C 1
ATOM 2112 O O . PHE B 1 120 ? -4.831 -18.947 -17.693 1 96.11 120 PHE B O 1
ATOM 2119 N N . TYR B 1 121 ? -4.286 -19.98 -19.638 1 94.61 121 TYR B N 1
ATOM 2120 C CA . TYR B 1 121 ? -4.048 -18.741 -20.37 1 94.61 121 TYR B CA 1
ATOM 2121 C C . TYR B 1 121 ? -5.31 -17.888 -20.422 1 94.61 121 TYR B C 1
ATOM 2123 O O . TYR B 1 121 ? -5.251 -16.67 -20.239 1 94.61 121 TYR B O 1
ATOM 2131 N N . GLU B 1 122 ? -6.415 -18.518 -20.632 1 94.59 122 GLU B N 1
ATOM 2132 C CA . GLU B 1 122 ? -7.684 -17.801 -20.701 1 94.59 122 GLU B CA 1
ATOM 2133 C C . GLU B 1 122 ? -8.031 -17.162 -19.359 1 94.59 122 GLU B C 1
ATOM 2135 O O . GLU B 1 122 ? -8.398 -15.987 -19.301 1 94.59 122 GLU B O 1
ATOM 2140 N N . ARG B 1 123 ? -7.881 -17.907 -18.335 1 94.98 123 ARG B N 1
ATOM 2141 C CA . ARG B 1 123 ? -8.175 -17.399 -16.999 1 94.98 123 ARG B CA 1
ATOM 2142 C C . ARG B 1 123 ? -7.221 -16.271 -16.619 1 94.98 123 ARG B C 1
ATOM 2144 O O . ARG B 1 123 ? -7.638 -15.269 -16.036 1 94.98 123 ARG B O 1
ATOM 2151 N N . ALA B 1 124 ? -5.961 -16.449 -16.985 1 95.85 124 ALA B N 1
ATOM 2152 C CA . ALA B 1 124 ? -4.952 -15.437 -16.682 1 95.85 124 ALA B CA 1
ATOM 2153 C C . ALA B 1 124 ? -5.289 -14.109 -17.354 1 95.85 124 ALA B C 1
ATOM 2155 O O . ALA B 1 124 ? -5.094 -13.042 -16.767 1 95.85 124 ALA B O 1
ATOM 2156 N N . GLN B 1 125 ? -5.809 -14.141 -18.51 1 94.87 125 GLN B N 1
ATOM 2157 C CA . GLN B 1 125 ? -6.142 -12.933 -19.257 1 94.87 125 GLN B CA 1
ATOM 2158 C C . GLN B 1 125 ? -7.301 -12.185 -18.606 1 94.87 125 GLN B C 1
ATOM 2160 O O . GLN B 1 125 ? -7.463 -10.98 -18.811 1 94.87 125 GLN B O 1
ATOM 2165 N N . GLU B 1 126 ? -8.096 -12.907 -17.853 1 95.44 126 GLU B N 1
ATOM 2166 C CA . GLU B 1 126 ? -9.251 -12.306 -17.192 1 95.44 126 GLU B CA 1
ATOM 2167 C C . GLU B 1 126 ? -8.884 -11.784 -15.806 1 95.44 126 GLU B C 1
ATOM 2169 O O . GLU B 1 126 ? -9.717 -11.187 -15.121 1 95.44 126 GLU B O 1
ATOM 2174 N N . ALA B 1 127 ? -7.659 -12.017 -15.392 1 97.06 127 ALA B N 1
ATOM 2175 C CA . ALA B 1 127 ? -7.221 -11.599 -14.063 1 97.06 127 ALA B CA 1
ATOM 2176 C C . ALA B 1 127 ? -7.158 -10.078 -13.959 1 97.06 127 ALA B C 1
ATOM 2178 O O . ALA B 1 127 ? -7.157 -9.379 -14.975 1 97.06 127 ALA B O 1
ATOM 2179 N N . PHE B 1 128 ? -7.204 -9.594 -12.76 1 97.56 128 PHE B N 1
ATOM 2180 C CA . PHE B 1 128 ? -7.072 -8.165 -12.499 1 97.56 128 PHE B CA 1
ATOM 2181 C C . PHE B 1 128 ? -5.691 -7.666 -12.905 1 97.56 128 PHE B C 1
ATOM 2183 O O . PHE B 1 128 ? -5.556 -6.562 -13.438 1 97.56 128 PHE B O 1
ATOM 2190 N N . ALA B 1 129 ? -4.637 -8.549 -12.683 1 98.22 129 ALA B N 1
ATOM 2191 C CA . ALA B 1 129 ? -3.266 -8.178 -13.023 1 98.22 129 ALA B CA 1
ATOM 2192 C C . ALA B 1 129 ? -2.403 -9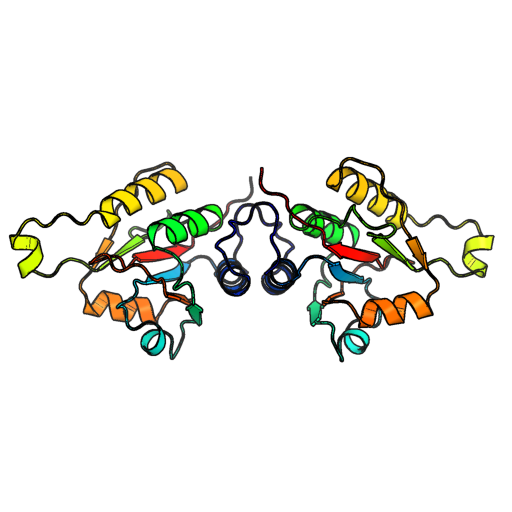.416 -13.249 1 98.22 129 ALA B C 1
ATOM 2194 O O . ALA B 1 129 ? -2.704 -10.494 -12.731 1 98.22 129 ALA B O 1
ATOM 2195 N N . ILE B 1 130 ? -1.39 -9.212 -14.012 1 98.54 130 ILE B N 1
ATOM 2196 C CA . ILE B 1 130 ? -0.327 -10.187 -14.225 1 98.54 130 ILE B CA 1
ATOM 2197 C C . ILE B 1 130 ? 1.01 -9.599 -13.78 1 98.54 130 ILE B C 1
ATOM 2199 O O . ILE B 1 130 ? 1.442 -8.565 -14.294 1 98.54 130 ILE B O 1
ATOM 2203 N N . VAL B 1 131 ? 1.632 -10.23 -12.841 1 98.68 131 VAL B N 1
ATOM 2204 C CA . VAL B 1 131 ? 2.947 -9.853 -12.33 1 98.68 131 VAL B CA 1
ATOM 2205 C C . VAL B 1 131 ? 4.023 -10.714 -12.988 1 98.68 131 VAL B C 1
ATOM 2207 O O . VAL B 1 131 ? 4.107 -11.918 -12.732 1 98.68 131 VAL B O 1
ATOM 2210 N N . ALA B 1 132 ? 4.815 -10.077 -13.79 1 98.34 132 ALA B N 1
ATOM 2211 C CA . ALA B 1 132 ? 5.881 -10.794 -14.485 1 98.34 132 ALA B CA 1
ATOM 2212 C C . ALA B 1 132 ? 7.143 -10.864 -13.631 1 98.34 132 ALA B C 1
ATOM 2214 O O . ALA B 1 132 ? 7.723 -9.833 -13.284 1 98.34 132 ALA B O 1
ATOM 2215 N N . THR B 1 133 ? 7.547 -12.078 -13.309 1 98.48 133 THR B N 1
ATOM 2216 C CA . THR B 1 133 ? 8.738 -12.27 -12.489 1 98.48 133 THR B CA 1
ATOM 2217 C C . THR B 1 133 ? 9.901 -12.778 -13.335 1 98.48 133 THR B C 1
ATOM 2219 O O . THR B 1 133 ? 9.753 -12.991 -14.54 1 98.48 133 THR B O 1
ATOM 2222 N N . GLY B 1 134 ? 11.073 -12.871 -12.695 1 97.79 134 GLY B N 1
ATOM 2223 C CA . GLY B 1 134 ? 12.243 -13.413 -13.366 1 97.79 134 GLY B CA 1
ATOM 2224 C C . GLY B 1 134 ? 12.426 -14.902 -13.138 1 97.79 134 GLY B C 1
ATOM 2225 O O . GLY B 1 134 ? 13.492 -15.452 -13.42 1 97.79 134 GLY B O 1
ATOM 2226 N N . ASP B 1 135 ? 11.418 -15.561 -12.549 1 97.56 135 ASP B N 1
ATOM 2227 C CA . ASP B 1 135 ? 11.511 -16.98 -12.222 1 97.56 135 ASP B CA 1
ATOM 2228 C C . ASP B 1 135 ? 11.547 -17.835 -13.487 1 97.56 135 ASP B C 1
ATOM 2230 O O . ASP B 1 135 ? 10.722 -17.657 -14.386 1 97.56 135 ASP B O 1
ATOM 2234 N N . CYS B 1 136 ? 12.455 -18.796 -13.54 1 96.35 136 CYS B N 1
ATOM 2235 C CA . CYS B 1 136 ? 12.603 -19.612 -14.74 1 96.35 136 CYS B CA 1
ATOM 2236 C C . CYS B 1 136 ? 12.225 -21.062 -14.464 1 96.35 136 CYS B C 1
ATOM 2238 O O . CYS B 1 136 ? 12.328 -21.914 -15.349 1 96.35 136 CYS B O 1
ATOM 2240 N N . ALA B 1 137 ? 11.796 -21.319 -13.259 1 94.41 137 ALA B N 1
ATOM 2241 C CA . ALA B 1 137 ? 11.404 -22.688 -12.933 1 94.41 137 ALA B CA 1
ATOM 2242 C C . ALA B 1 137 ? 10.199 -23.126 -13.76 1 94.41 137 ALA B C 1
ATOM 2244 O O . ALA B 1 137 ? 9.267 -22.347 -13.971 1 94.41 137 ALA B O 1
ATOM 2245 N N . PRO B 1 138 ? 10.23 -24.376 -14.256 1 92.74 138 PRO B N 1
ATOM 2246 C CA . PRO B 1 138 ? 9.086 -24.863 -15.031 1 92.74 138 PRO B CA 1
ATOM 2247 C C . PRO B 1 138 ? 7.809 -24.963 -14.2 1 92.74 138 PRO B C 1
ATOM 2249 O O . PRO B 1 138 ? 7.864 -25.305 -13.016 1 92.74 138 PRO B O 1
ATOM 2252 N N . TYR B 1 139 ? 6.655 -24.663 -14.869 1 94.34 139 TYR B N 1
ATOM 2253 C CA . TYR B 1 139 ? 5.34 -24.797 -14.252 1 94.34 139 TYR B CA 1
ATOM 2254 C C . TYR B 1 139 ? 5.22 -23.901 -13.025 1 94.34 139 TYR B C 1
ATOM 2256 O O . TYR B 1 139 ? 4.613 -24.287 -12.023 1 94.34 139 TYR B O 1
ATOM 2264 N N . GLY B 1 140 ? 5.82 -22.717 -13.147 1 95.41 140 GLY B N 1
ATOM 2265 C CA . GLY B 1 140 ? 5.901 -21.845 -11.987 1 95.41 140 GLY B CA 1
ATOM 2266 C C . GLY B 1 140 ? 4.715 -20.907 -11.862 1 95.41 140 GLY B C 1
ATOM 2267 O O . GLY B 1 140 ? 4.491 -20.318 -10.802 1 95.41 140 GLY B O 1
ATOM 2268 N N . ASN B 1 141 ? 3.89 -20.794 -12.916 1 97.76 141 ASN B N 1
ATOM 2269 C CA . ASN B 1 141 ? 2.806 -19.818 -12.913 1 97.76 141 ASN B CA 1
ATOM 2270 C C . ASN B 1 141 ? 1.725 -20.185 -11.9 1 97.76 141 ASN B C 1
ATOM 2272 O O . ASN B 1 141 ? 1.38 -21.358 -11.752 1 97.76 141 ASN B O 1
ATOM 2276 N N . ILE B 1 142 ? 1.242 -19.146 -11.251 1 98.59 142 ILE B N 1
ATOM 2277 C CA . ILE B 1 142 ? 0.244 -19.392 -10.215 1 98.59 142 ILE B CA 1
ATOM 2278 C C . ILE B 1 142 ? -0.789 -18.267 -10.217 1 98.59 142 ILE B C 1
ATOM 2280 O O . ILE B 1 142 ? -0.44 -17.096 -10.381 1 98.59 142 ILE B O 1
ATOM 2284 N N . ILE B 1 143 ? -2.063 -18.563 -10.08 1 98.44 143 ILE B N 1
ATOM 2285 C CA . ILE B 1 143 ? -3.163 -17.613 -9.959 1 98.44 143 ILE B CA 1
ATOM 2286 C C . ILE B 1 143 ? -3.698 -17.622 -8.529 1 98.44 143 ILE B C 1
ATOM 2288 O O . ILE B 1 143 ? -3.913 -18.689 -7.947 1 98.44 143 ILE B O 1
ATOM 2292 N N . LEU B 1 144 ? -3.884 -16.497 -7.989 1 98.69 144 LEU B N 1
ATOM 2293 C CA . LEU B 1 144 ? -4.426 -16.325 -6.646 1 98.69 144 LEU B CA 1
ATOM 2294 C C . LEU B 1 144 ? -5.743 -15.557 -6.685 1 98.69 144 LEU B C 1
ATOM 2296 O O . LEU B 1 144 ? -5.857 -14.546 -7.382 1 98.69 144 LEU B O 1
ATOM 2300 N N . LYS B 1 145 ? -6.66 -15.997 -5.943 1 98.29 145 LYS B N 1
ATOM 2301 C CA . LYS B 1 145 ? -7.929 -15.29 -5.806 1 98.29 145 LYS B CA 1
ATOM 2302 C C . LYS B 1 145 ? -8.013 -14.566 -4.465 1 98.29 145 LYS B C 1
ATOM 2304 O O . LYS B 1 145 ? -7.853 -15.182 -3.409 1 98.29 145 LYS B O 1
ATOM 2309 N N . LYS B 1 146 ? -8.327 -13.318 -4.507 1 97.81 146 LYS B N 1
ATOM 2310 C CA . LYS B 1 146 ? -8.338 -12.484 -3.309 1 97.81 146 LYS B CA 1
ATOM 2311 C C . LYS B 1 146 ? -9.572 -12.761 -2.456 1 97.81 146 LYS B C 1
ATOM 2313 O O . LYS B 1 146 ? -10.687 -12.84 -2.976 1 97.81 146 LYS B O 1
ATOM 2318 N N . GLY B 1 147 ? -9.241 -12.883 -1.151 1 96.46 147 GLY B N 1
ATOM 2319 C CA . GLY B 1 147 ? -10.303 -13.088 -0.179 1 96.46 147 GLY B CA 1
ATOM 2320 C C . GLY B 1 147 ? -10.687 -11.821 0.561 1 96.46 147 GLY B C 1
ATOM 2321 O O . GLY B 1 147 ? -10.514 -10.716 0.042 1 96.46 147 GLY B O 1
ATOM 2322 N N . VAL B 1 148 ? -11.391 -12.005 1.693 1 93.19 148 VAL B N 1
ATOM 2323 C CA . VAL B 1 148 ? -11.914 -10.897 2.485 1 93.19 148 VAL B CA 1
ATOM 2324 C C . VAL B 1 148 ? -11.135 -10.784 3.794 1 93.19 148 VAL B C 1
ATOM 2326 O O . VAL B 1 148 ? -10.66 -11.789 4.329 1 93.19 148 VAL B O 1
ATOM 2329 N N . LEU B 1 149 ? -10.868 -9.612 4.222 1 90.05 149 LEU B N 1
ATOM 2330 C CA . LEU B 1 149 ? -10.394 -9.353 5.577 1 90.05 149 LEU B CA 1
ATOM 2331 C C . LEU B 1 149 ? -11.557 -9.022 6.506 1 90.05 149 LEU B C 1
ATOM 2333 O O . LEU B 1 149 ? -12.3 -8.068 6.261 1 90.05 149 LEU B O 1
ATOM 2337 N N . LEU B 1 150 ? -11.791 -9.949 7.344 1 76.47 150 LEU B N 1
ATOM 2338 C CA . LEU B 1 150 ? -12.902 -9.766 8.271 1 76.47 150 LEU B CA 1
ATOM 2339 C C . LEU B 1 150 ? -12.472 -8.941 9.48 1 76.47 150 LEU B C 1
ATOM 2341 O O . LEU B 1 150 ? -11.314 -9.005 9.9 1 76.47 150 LEU B O 1
ATOM 2345 N N . SER B 1 151 ? -13.169 -7.834 9.738 1 64.19 151 SER B N 1
ATOM 2346 C CA . SER B 1 151 ? -12.935 -6.988 10.904 1 64.19 151 SER B CA 1
ATOM 2347 C C . SER B 1 151 ? -12.818 -7.82 12.176 1 64.19 151 SER B C 1
ATOM 2349 O O . SER B 1 151 ? -13.492 -8.843 12.32 1 64.19 151 SER B O 1
ATOM 2351 N N . ASP B 1 152 ? -11.575 -7.698 12.935 1 51.32 152 ASP B N 1
ATOM 2352 C CA . ASP B 1 152 ? -11.608 -8.289 14.269 1 51.32 152 ASP B CA 1
ATOM 2353 C C . ASP B 1 152 ? -12.815 -7.792 15.06 1 51.32 152 ASP B C 1
ATOM 2355 O O . ASP B 1 152 ? -13.297 -6.68 14.834 1 51.32 152 ASP B O 1
#

InterPro domains:
  IPR007721 D-ribose pyranase RbsD/L-fucose mutarotase FucU [PF05025] (6-148)
  IPR023750 RbsD-like superfamily [G3DSA:3.40.1650.10] (1-150)
  IPR023750 RbsD-like superfamily [SSF102546] (3-149)
  IPR050443 RbsD/FucU L-fucose mutarotase [PTHR31690] (1-150)

Solvent-accessible surface area (backbone atoms only — not comparable to full-atom values): 16376 Å² total; per-residue (Å²): 123,22,72,42,56,94,48,58,84,83,61,44,35,69,54,49,24,49,58,23,53,36,40,71,68,36,29,39,30,42,30,26,54,82,52,65,47,70,75,43,24,67,82,65,9,41,72,40,88,41,52,89,37,40,52,69,62,48,52,50,49,48,46,66,30,40,48,60,23,82,89,51,85,58,29,31,34,34,46,42,74,54,70,76,48,55,75,66,65,65,80,56,66,60,56,57,53,46,48,53,50,50,22,64,66,68,72,46,87,70,67,69,37,68,33,54,59,69,61,41,53,56,53,53,31,68,15,55,26,36,36,31,19,46,21,76,59,76,77,50,39,37,37,40,24,29,24,75,79,74,82,130,122,23,72,40,55,95,48,55,85,82,59,46,34,67,54,49,25,50,58,24,52,38,41,72,68,37,30,40,31,41,30,25,54,82,51,66,47,70,75,42,25,68,79,66,9,41,73,41,89,40,54,89,37,43,50,69,62,48,52,50,50,48,47,65,30,41,49,61,23,82,88,51,84,56,30,31,34,34,47,42,75,53,71,75,48,55,74,66,65,66,79,56,66,62,56,57,53,46,48,53,51,50,22,64,67,68,72,45,88,70,64,68,36,69,34,55,60,68,60,41,53,54,54,51,30,69,14,57,26,35,34,30,18,47,22,77,60,77,76,51,38,36,37,40,24,29,23,74,77,75,81,130

Organism: Tigriopus californicus (NCBI:txid6832)

Secondary structure (DSSP, 8-state):
----TTS-TT--HHHHHHHHH--TT-EEEEE-TTS-HHHHTSSSSEEEEETTS-HHHHHHHHHHH--B-TTSS-SEEEEPPPHHHHHTT---HHHHHHHHHHHHHHSS--PPEEE-HHHHHHHHHTSSEEEEE----TT--EEEEB------/----TTS-TT--HHHHHHHHH--TT-EEEEE-TTS-HHHHTSSSSEEEEETTS-HHHHHHHHHHH--B-TTSS-SEEEEPPPHHHHHTT---HHHHHHHHHHHHHHSS--PPEEE-HHHHHHHHHTSSEEEEE----TT--EEEEB------

Radius of gyration: 22.88 Å; Cα contacts (8 Å, |Δi|>4): 603; chains: 2; bounding box: 32×78×48 Å

Sequence (304 aa):
MGLLRGIPKIISPDLLHVLASMGHGDEIVLADANFPSVSSSSKKAKFIDASGHSIPEMLEAVLKLMPLDTYVFNPVALMDMVNSDKKKDMKIKNWEVYQTIVDKAVGDPVEFYKMERFDFYERAQEAFAIVATGDCAPYGNIILKKGVLLSDMGLLRGIPKIISPDLLHVLASMGHGDEIVLADANFPSVSSSSKKAKFIDASGHSIPEMLEAVLKLMPLDTYVFNPVALMDMVNSDKKKDMKIKNWEVYQTIVDKAVGDPVEFYKMERFDFYERAQEAFAIVATGDCAPYGNIILKKGVLLSD

Foldseek 3Di:
DDDDPQADPLQDPVNVVLQVPDDAFFKEKEDEQPDPFPVLCPPAAAEAESAADASLVVLLRSLSPFPFAPPDQAQKEFEDDDPVCVVVVDDQPLVVSNQVSNCVSHVHGHDHHYDHDVVVSVVNSNHRYYYYYNHDGPRNMMMGGTHDDDDD/DDDDPQADPLQDPVNVVLQVPDDAFFKEKEDEQPDPFPVLCPPAAAEAESAADASLVVLLRSLSPFPFAPPDQAQKEFEDDDPVCVVVVDDQPLVVSNQVSNCVSHVHGHDHHYDHDVVVSVVNSNHRYYYYYNHDGPRNMMMGGTHDDDDD